Protein AF-A0A7S0SR37-F1 (afdb_monomer_lite)

Sequence (237 aa):
IRNAWHISGGEGEAANSANRRVLVTRPDGSQVVQEITNDLGLRSDDKAGMINRLKSQGVDVSNIDLYGDASDNTRKSNKPKPNLQSNISSTIFSSPHNKNQSATNVRLSRPSTSGGSSSNVIPVANAGVQFIISKFKAAMKSRGANGFIGLQRKFRIMDDDGSKSLSLSEFKKALKEMNIEVSDIELRTLFDHFDSDHSGSIDFEEFIQGVRDPLTSRRLQLVETAYNILDTDGNGI

Foldseek 3Di:
DQDPPQAFDDDDPPGDGSFDWWWFQAPVRDTDTDGQRPCPPPDLPCQVVSCVSCVVVVHHGPDIDRPDDPDDDDDDDDDDDDDDDDDDDDDDDDDDDDDDDDDDDDDDDDDDDDDDDPPPPQPPADPVLVVLLVLVLVLLVVVPLPPDVSLVVVQCVLCPPNPQWHALVSQVVSCVVSVNDDDPVSSVSNQCSLPVVPPRTRHSVSSCVSNDDPDDPVRVVVVVVVQCVVPVVVPSD

Secondary structure (DSSP, 8-state):
---TT--EE-SGGG-EE-S-EEEEEPTTS-EEEEE-TT-TT--TT-HHHHHHHHHHTT---SEEEPS------------PPPP-------------------------------------------HHHHHHHHHHHHHHHHTT--HHHHHHHHHHHH-SS--SEEEHHHHHHHHHHTT----HHHHHHHHHHH-SS--SEEEHHHHHHHHSPPPPHHHHHHHHHHHHHH-SS-S--

pLDDT: mean 71.18, std 24.07, range [27.55, 96.0]

Radius of gyration: 29.62 Å; chains: 1; bounding box: 46×74×75 Å

InterPro domains:
  IPR002048 EF-hand domain [PF13499] (151-211)
  IPR002048 EF-hand domain [PS50222] (151-181)
  IPR002048 EF-hand domain [PS50222] (182-217)
  IPR002048 EF-hand domain [SM00054] (150-178)
  IPR002048 EF-hand domain [SM00054] (186-214)
  IPR002048 EF-hand domain [cd00051] (151-212)
  IPR011992 EF-hand domain pair [SSF47473] (150-236)
  IPR018247 EF-Hand 1, calcium-binding site [PS00018] (159-171)
  IPR018247 EF-Hand 1, calcium-binding site [PS00018] (195-207)
  IPR051581 Calcium-Binding Signalling family [PTHR34524] (134-236)

Organism: NCBI:txid96789

Structure (mmCIF, N/CA/C/O backbone):
data_AF-A0A7S0SR37-F1
#
_entry.id   AF-A0A7S0SR37-F1
#
loop_
_atom_site.group_PDB
_atom_site.id
_atom_site.type_symbol
_atom_site.label_atom_id
_atom_site.label_alt_id
_atom_site.label_comp_id
_atom_site.label_asym_id
_atom_site.label_entity_id
_atom_site.label_seq_id
_atom_site.pdbx_PDB_ins_code
_atom_site.Cartn_x
_atom_site.Cartn_y
_atom_site.Cartn_z
_atom_site.occupancy
_atom_site.B_iso_or_equiv
_atom_site.auth_seq_id
_atom_site.auth_comp_id
_atom_site.auth_asym_id
_atom_site.auth_atom_id
_atom_site.pdbx_PDB_model_num
ATOM 1 N N . ILE A 1 1 ? -3.379 20.406 -9.554 1.00 39.22 1 ILE A N 1
ATOM 2 C CA . ILE A 1 1 ? -4.798 20.109 -9.236 1.00 39.22 1 ILE A CA 1
ATOM 3 C C . ILE A 1 1 ? -5.420 21.421 -8.770 1.00 39.22 1 ILE A C 1
ATOM 5 O O . ILE A 1 1 ? -4.920 21.974 -7.801 1.00 39.22 1 ILE A O 1
ATOM 9 N N . ARG A 1 2 ? -6.387 21.988 -9.509 1.00 48.91 2 ARG A N 1
ATOM 10 C CA . ARG A 1 2 ? -7.115 23.193 -9.067 1.00 48.91 2 ARG A CA 1
ATOM 11 C C . ARG A 1 2 ? -8.148 22.770 -8.018 1.00 48.91 2 ARG A C 1
ATOM 13 O O . ARG A 1 2 ? -8.795 21.743 -8.199 1.00 48.91 2 ARG A O 1
ATOM 20 N N . ASN A 1 3 ? -8.259 23.514 -6.922 1.00 40.03 3 ASN A N 1
ATOM 21 C CA . ASN A 1 3 ? -9.254 23.257 -5.879 1.00 40.03 3 ASN A CA 1
ATOM 22 C C . ASN A 1 3 ? -10.662 23.496 -6.461 1.00 40.03 3 ASN A C 1
ATOM 24 O O . ASN A 1 3 ? -10.897 24.537 -7.065 1.00 40.03 3 ASN A O 1
ATOM 28 N N . ALA A 1 4 ? -11.588 22.547 -6.287 1.00 45.03 4 ALA A N 1
ATOM 29 C CA . ALA A 1 4 ? -12.908 22.539 -6.943 1.00 45.03 4 ALA A CA 1
ATOM 30 C C . ALA A 1 4 ? -13.870 23.656 -6.490 1.00 45.03 4 ALA A C 1
ATOM 32 O O . ALA A 1 4 ? -14.970 23.777 -7.019 1.00 45.03 4 ALA A O 1
ATOM 33 N N . TRP A 1 5 ? -13.465 24.456 -5.506 1.00 53.94 5 TRP A N 1
ATOM 34 C CA . TRP A 1 5 ? -14.352 25.381 -4.816 1.00 53.94 5 TRP A CA 1
ATOM 35 C C . TRP A 1 5 ? -14.200 26.848 -5.242 1.00 53.94 5 TRP A C 1
ATOM 37 O O . TRP A 1 5 ? -15.035 27.631 -4.827 1.00 53.94 5 TRP A O 1
ATOM 47 N N . HIS A 1 6 ? -13.219 27.230 -6.085 1.00 54.47 6 HIS A N 1
ATOM 48 C CA . HIS A 1 6 ? -13.072 28.605 -6.629 1.00 54.47 6 HIS A CA 1
ATOM 49 C C . HIS A 1 6 ? -13.232 29.734 -5.579 1.00 54.47 6 HIS A C 1
ATOM 51 O O . HIS A 1 6 ? -13.852 30.765 -5.828 1.00 54.47 6 HIS A O 1
ATOM 57 N N . ILE A 1 7 ? -12.693 29.519 -4.376 1.00 55.19 7 ILE A N 1
ATOM 58 C CA . ILE A 1 7 ? -12.727 30.472 -3.261 1.00 55.19 7 ILE A CA 1
ATOM 59 C C . ILE A 1 7 ? -11.302 30.984 -3.034 1.00 55.19 7 ILE A C 1
ATOM 61 O O . ILE A 1 7 ? -10.355 30.195 -2.995 1.00 55.19 7 ILE A O 1
ATOM 65 N N . SER A 1 8 ? -11.149 32.301 -2.892 1.00 58.19 8 SER A N 1
ATOM 66 C CA . SER A 1 8 ? -9.926 32.931 -2.378 1.00 58.19 8 SER A CA 1
ATOM 67 C C . SER A 1 8 ? -9.862 32.761 -0.855 1.00 58.19 8 SER A C 1
ATOM 69 O O . SER A 1 8 ? -10.854 33.069 -0.191 1.00 58.19 8 SER A O 1
ATOM 71 N N . GLY A 1 9 ? -8.739 32.314 -0.276 1.00 56.53 9 GLY A N 1
ATOM 72 C CA . GLY A 1 9 ? -8.628 32.180 1.183 1.00 56.53 9 GLY A CA 1
ATOM 73 C C . GLY A 1 9 ? -7.203 32.110 1.753 1.00 56.53 9 GLY A C 1
ATOM 74 O O . GLY A 1 9 ? -6.264 31.679 1.088 1.00 56.53 9 GLY A O 1
ATOM 75 N N . GLY A 1 10 ? -7.074 32.511 3.024 1.00 55.56 10 GLY A N 1
ATOM 76 C CA . GLY A 1 10 ? -5.839 32.471 3.823 1.00 55.56 10 GLY A CA 1
ATOM 77 C C . GLY A 1 10 ? -5.029 33.777 3.826 1.00 55.56 10 GLY A C 1
ATOM 78 O O . GLY A 1 10 ? -5.034 34.523 2.851 1.00 55.56 10 GLY A O 1
ATOM 79 N N . GLU A 1 11 ? -4.306 34.032 4.921 1.00 48.94 11 GLU A N 1
ATOM 80 C CA . GLU A 1 11 ? -3.298 35.097 5.056 1.00 48.94 11 GLU A CA 1
ATOM 81 C C . GLU A 1 11 ? -1.926 34.471 5.369 1.00 48.94 11 GLU A C 1
ATOM 83 O O . GLU A 1 11 ? -1.843 33.395 5.967 1.00 48.94 11 GLU A O 1
ATOM 88 N N . GLY A 1 12 ? -0.836 35.120 4.947 1.00 55.47 12 GLY A N 1
ATOM 89 C CA . GLY A 1 12 ? 0.527 34.617 5.164 1.00 55.47 12 GLY A CA 1
ATOM 90 C C . GLY A 1 12 ? 0.831 33.322 4.396 1.00 55.47 12 GLY A C 1
ATOM 91 O O . GLY A 1 12 ? 0.466 33.178 3.231 1.00 55.47 12 GLY A O 1
ATOM 92 N N . GLU A 1 13 ? 1.504 32.366 5.041 1.00 39.84 13 GLU A N 1
ATOM 93 C CA . GLU A 1 13 ? 1.951 31.101 4.424 1.00 39.84 13 GLU A CA 1
ATOM 94 C C . GLU A 1 13 ? 0.803 30.173 3.982 1.00 39.84 13 GLU A C 1
ATOM 96 O O . GLU A 1 13 ? 1.015 29.257 3.187 1.00 39.84 13 GLU A O 1
ATOM 101 N N . ALA A 1 14 ? -0.422 30.418 4.462 1.00 45.00 14 ALA A N 1
ATOM 102 C CA . ALA A 1 14 ? -1.620 29.663 4.098 1.00 45.00 14 ALA A CA 1
ATOM 103 C C . ALA A 1 14 ? -2.454 30.330 2.988 1.00 45.00 14 ALA A C 1
ATOM 105 O O . ALA A 1 14 ? -3.525 29.819 2.656 1.00 45.00 14 ALA A O 1
ATOM 106 N N . ALA A 1 15 ? -1.989 31.449 2.413 1.00 56.31 15 ALA A N 1
ATOM 107 C CA . ALA A 1 15 ? -2.672 32.119 1.312 1.00 56.31 15 ALA A CA 1
ATOM 108 C C . ALA A 1 15 ? -2.687 31.211 0.074 1.00 56.31 15 ALA A C 1
ATOM 110 O O . ALA A 1 15 ? -1.677 31.030 -0.612 1.00 56.31 15 ALA A O 1
ATOM 111 N N . ASN A 1 16 ? -3.844 30.626 -0.225 1.00 52.25 16 ASN A N 1
ATOM 112 C CA . ASN A 1 16 ? -4.047 29.822 -1.417 1.00 52.25 16 ASN A CA 1
ATOM 113 C C . ASN A 1 16 ? -5.267 30.318 -2.194 1.00 52.25 16 ASN A C 1
ATOM 115 O O . ASN A 1 16 ? -6.275 30.761 -1.649 1.00 52.25 16 ASN A O 1
ATOM 119 N N . SER A 1 17 ? -5.157 30.271 -3.517 1.00 57.69 17 SER A N 1
ATOM 120 C CA . SER A 1 17 ? -6.298 30.522 -4.377 1.00 57.69 17 SER A CA 1
ATOM 121 C C . SER A 1 17 ? -6.294 29.575 -5.559 1.00 57.69 17 SER A C 1
ATOM 123 O O . SER A 1 17 ? -5.266 29.349 -6.202 1.00 57.69 17 SER A O 1
ATOM 125 N N . ALA A 1 18 ? -7.466 29.003 -5.825 1.00 56.69 18 ALA A N 1
ATOM 126 C CA . ALA A 1 18 ? -7.738 28.224 -7.026 1.00 56.69 18 ALA A CA 1
ATOM 127 C C . ALA A 1 18 ? -8.129 29.106 -8.224 1.00 56.69 18 ALA A C 1
ATOM 129 O O . ALA A 1 18 ? -8.275 28.583 -9.331 1.00 56.69 18 ALA A O 1
ATOM 130 N N . ASN A 1 19 ? -8.300 30.412 -7.997 1.00 66.50 19 ASN A N 1
ATOM 131 C CA . ASN A 1 19 ? -8.766 31.370 -8.987 1.00 66.50 19 ASN A CA 1
ATOM 132 C C . ASN A 1 19 ? -7.695 31.647 -10.045 1.00 66.50 19 ASN A C 1
ATOM 134 O O . ASN A 1 19 ? -6.487 31.652 -9.780 1.00 66.50 19 ASN A O 1
ATOM 138 N N . ARG A 1 20 ? -8.139 31.919 -11.272 1.00 71.06 20 ARG A N 1
ATOM 139 C CA . ARG A 1 20 ? -7.259 32.326 -12.365 1.00 71.06 20 ARG A CA 1
ATOM 140 C C . ARG A 1 20 ? -6.539 33.635 -12.038 1.00 71.06 20 ARG A C 1
ATOM 142 O O . ARG A 1 20 ? -7.133 34.594 -11.552 1.00 71.06 20 ARG A O 1
ATOM 149 N N . ARG A 1 21 ? -5.252 33.679 -12.383 1.00 75.38 21 ARG A N 1
ATOM 150 C CA . ARG A 1 21 ? -4.420 34.883 -12.334 1.00 75.38 21 ARG A CA 1
ATOM 151 C C . ARG A 1 21 ? -4.065 35.316 -13.744 1.00 75.38 21 ARG A C 1
ATOM 153 O O . ARG A 1 21 ? -3.734 34.473 -14.578 1.00 75.38 21 ARG A O 1
ATOM 160 N N . VAL A 1 22 ? -4.147 36.612 -13.998 1.00 77.69 22 VAL A N 1
ATOM 161 C CA . VAL A 1 22 ? -3.823 37.212 -15.293 1.00 77.69 22 VAL A CA 1
ATOM 162 C C . VAL A 1 22 ? -2.883 38.390 -15.095 1.00 77.69 22 VAL A C 1
ATOM 164 O O . VAL A 1 22 ? -2.887 39.027 -14.040 1.00 77.69 22 VAL A O 1
ATOM 167 N N . LEU A 1 23 ? -2.049 38.661 -16.094 1.00 81.25 23 LEU A N 1
ATOM 168 C CA . LEU A 1 23 ? -1.167 39.816 -16.065 1.00 81.25 23 LEU A CA 1
ATOM 169 C C . LEU A 1 23 ? -1.971 41.039 -16.504 1.00 81.25 23 LEU A C 1
ATOM 171 O O . LEU A 1 23 ? -2.443 41.102 -17.636 1.00 81.25 23 LEU A O 1
ATOM 175 N N . VAL A 1 24 ? -2.155 41.986 -15.594 1.00 83.38 24 VAL A N 1
ATOM 176 C CA . VAL A 1 24 ? -2.906 43.219 -15.824 1.00 83.38 24 VAL A CA 1
ATOM 177 C C . VAL A 1 24 ? -1.928 44.352 -16.065 1.00 83.38 24 VAL A C 1
ATOM 179 O O . VAL A 1 24 ? -1.041 44.583 -15.246 1.00 83.38 24 VAL A O 1
ATOM 182 N N . THR A 1 25 ? -2.129 45.091 -17.153 1.00 83.56 25 THR A N 1
ATOM 183 C CA . THR A 1 25 ? -1.462 46.377 -17.377 1.00 83.56 25 THR A CA 1
ATOM 184 C C . THR A 1 25 ? -2.378 47.500 -16.908 1.00 83.56 25 THR A C 1
ATOM 186 O O . THR A 1 25 ? -3.515 47.621 -17.382 1.00 83.56 25 THR A O 1
ATOM 189 N N . ARG A 1 26 ? -1.887 48.308 -15.970 1.00 82.12 26 ARG A N 1
AT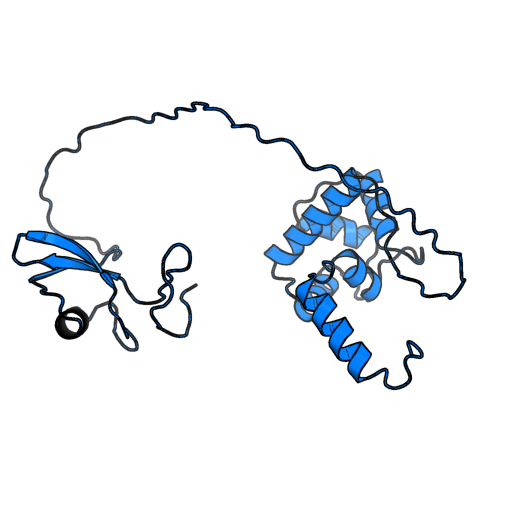OM 190 C CA . ARG A 1 26 ? -2.567 49.492 -15.437 1.00 82.12 26 ARG A CA 1
ATOM 191 C C . ARG A 1 26 ? -2.347 50.713 -16.349 1.00 82.12 26 ARG A C 1
ATOM 193 O O . ARG A 1 26 ? -1.438 50.691 -17.182 1.00 82.12 26 ARG A O 1
ATOM 200 N N . PRO A 1 27 ? -3.138 51.792 -16.195 1.00 74.75 27 PRO A N 1
ATOM 201 C CA . PRO A 1 27 ? -3.000 53.001 -17.017 1.00 74.75 27 PRO A CA 1
ATOM 202 C C . PRO A 1 27 ? -1.645 53.713 -16.883 1.00 74.75 27 PRO A C 1
ATOM 204 O O . PRO A 1 27 ? -1.229 54.419 -17.795 1.00 74.75 27 PRO A O 1
ATOM 207 N N . ASP A 1 28 ? -0.943 53.511 -15.767 1.00 77.19 28 ASP A N 1
ATOM 208 C CA . ASP A 1 28 ? 0.413 54.020 -15.515 1.00 77.19 28 ASP A CA 1
ATOM 209 C C . ASP A 1 28 ? 1.516 53.212 -16.237 1.00 77.19 28 ASP A C 1
ATOM 211 O O . ASP A 1 28 ? 2.701 53.519 -16.110 1.00 77.19 28 ASP A O 1
ATOM 215 N N . GLY A 1 29 ? 1.135 52.176 -16.993 1.00 73.19 29 GLY A N 1
ATOM 216 C CA . GLY A 1 29 ? 2.040 51.273 -17.703 1.00 73.19 29 GLY A CA 1
ATOM 217 C C . GLY A 1 29 ? 2.647 50.173 -16.830 1.00 73.19 29 GLY A C 1
ATOM 218 O O . GLY A 1 29 ? 3.397 49.340 -17.344 1.00 73.19 29 GLY A O 1
ATOM 219 N N . SER A 1 30 ? 2.332 50.127 -15.531 1.00 77.19 30 SER A N 1
ATOM 220 C CA . SER A 1 30 ? 2.793 49.065 -14.637 1.00 77.19 30 SER A CA 1
ATOM 221 C C . SER A 1 30 ? 2.044 47.755 -14.895 1.00 77.19 30 SER A C 1
ATOM 223 O O . SER A 1 30 ? 0.857 47.742 -15.235 1.00 77.19 30 SER A O 1
ATOM 225 N N . GLN A 1 31 ? 2.750 46.633 -14.742 1.00 80.94 31 GLN A N 1
ATOM 226 C CA . GLN A 1 31 ? 2.185 45.297 -14.917 1.00 80.94 31 GLN A CA 1
ATOM 227 C C . GLN A 1 31 ? 2.157 44.559 -13.584 1.00 80.94 31 GLN A C 1
ATOM 229 O O . GLN A 1 31 ? 3.175 44.461 -12.898 1.00 80.94 31 GLN A O 1
ATOM 234 N N . VAL A 1 32 ? 0.996 44.020 -13.223 1.00 78.50 32 VAL A N 1
ATOM 235 C CA . VAL A 1 32 ? 0.799 43.278 -11.975 1.00 78.50 32 VAL A CA 1
ATOM 236 C C . VAL A 1 32 ? 0.008 42.011 -12.264 1.00 78.50 32 VAL A C 1
ATOM 238 O O . VAL A 1 32 ? -0.963 42.023 -13.017 1.00 78.50 32 VAL A O 1
ATOM 241 N N . VAL A 1 33 ? 0.422 40.897 -11.664 1.00 77.88 33 VAL A N 1
ATOM 242 C CA . VAL A 1 33 ? -0.353 39.655 -11.710 1.00 77.88 33 VAL A CA 1
ATOM 243 C C . VAL A 1 33 ? -1.515 39.788 -10.736 1.00 77.88 33 VAL A C 1
ATOM 245 O O . VAL A 1 33 ? -1.302 39.860 -9.527 1.00 77.88 33 VAL A O 1
ATOM 248 N N . GLN A 1 34 ? -2.735 39.809 -11.263 1.00 78.62 34 GLN A N 1
ATOM 249 C CA . GLN A 1 34 ? -3.947 39.978 -10.475 1.00 78.62 34 GLN A CA 1
ATOM 250 C C . GLN A 1 34 ? -4.804 38.716 -10.523 1.00 78.62 34 GLN A C 1
ATOM 252 O O . GLN A 1 34 ? -4.980 38.083 -11.567 1.00 78.62 34 GLN A O 1
ATOM 257 N N . GLU A 1 35 ? -5.334 38.348 -9.365 1.00 81.44 35 GLU A N 1
ATOM 258 C CA . GLU A 1 35 ? -6.275 37.249 -9.217 1.00 81.44 35 GLU A CA 1
ATOM 259 C C . GLU A 1 35 ? -7.696 37.690 -9.568 1.00 81.44 35 GLU A C 1
ATOM 261 O O . GLU A 1 35 ? -8.147 38.728 -9.095 1.00 81.44 35 GLU A O 1
ATOM 266 N N . ILE A 1 36 ? -8.399 36.884 -10.366 1.00 80.19 36 ILE A N 1
ATOM 267 C CA . ILE A 1 36 ? -9.808 37.087 -10.697 1.00 80.19 36 ILE A CA 1
ATOM 268 C C . ILE A 1 36 ? -10.654 36.276 -9.711 1.00 80.19 36 ILE A C 1
ATOM 270 O O . ILE A 1 36 ? -10.854 35.081 -9.910 1.00 80.19 36 ILE A O 1
ATOM 274 N N . THR A 1 37 ? -11.184 36.906 -8.663 1.00 75.38 37 THR A N 1
ATOM 275 C CA . THR A 1 37 ? -12.128 36.236 -7.751 1.00 75.38 37 THR A CA 1
ATOM 276 C C . THR A 1 37 ? -13.418 35.807 -8.468 1.00 75.38 37 THR A C 1
ATOM 278 O O . THR A 1 37 ? -13.928 36.520 -9.337 1.00 75.38 37 THR A O 1
ATOM 281 N N . ASN A 1 38 ? -13.948 34.629 -8.105 1.00 69.25 38 ASN A N 1
ATOM 282 C CA . ASN A 1 38 ? -15.160 34.026 -8.681 1.00 69.25 38 ASN A CA 1
ATOM 283 C C . ASN A 1 38 ? -15.102 33.851 -10.218 1.00 69.25 38 ASN A C 1
ATOM 285 O O . ASN A 1 38 ? -15.989 34.295 -10.956 1.00 69.25 38 ASN A O 1
ATOM 289 N N . ASP A 1 39 ? -14.062 33.178 -10.722 1.00 66.38 39 ASP A N 1
ATOM 290 C CA . ASP A 1 39 ? -13.860 32.884 -12.152 1.00 66.38 39 ASP A CA 1
ATOM 291 C C . ASP A 1 39 ? -14.683 31.687 -12.682 1.00 66.38 39 ASP A C 1
ATOM 293 O O . ASP A 1 39 ? -14.479 31.233 -13.811 1.00 66.38 39 ASP A O 1
ATOM 297 N N . LEU A 1 40 ? -15.654 31.203 -11.899 1.00 68.12 40 LEU A N 1
ATOM 298 C CA . LEU A 1 40 ? -16.611 30.166 -12.292 1.00 68.12 40 LEU A CA 1
ATOM 299 C C . LEU A 1 40 ? -17.316 30.539 -13.610 1.00 68.12 40 LEU A C 1
ATOM 301 O O . LEU A 1 40 ? -17.896 31.619 -13.754 1.00 68.12 40 LEU A O 1
ATOM 305 N N . GLY A 1 41 ? -17.238 29.632 -14.587 1.00 67.56 41 GLY A N 1
ATOM 306 C CA . GLY A 1 41 ? -17.834 29.794 -15.918 1.00 67.56 41 GLY A CA 1
ATOM 307 C C . GLY A 1 41 ? -17.061 30.702 -16.883 1.00 67.56 41 GLY A C 1
ATOM 308 O O . GLY A 1 41 ? -17.498 30.880 -18.018 1.00 67.56 41 GLY A O 1
ATOM 309 N N . LEU A 1 42 ? -15.918 31.269 -16.482 1.00 75.25 42 LEU A N 1
ATOM 310 C CA . LEU A 1 42 ? -15.113 32.124 -17.353 1.00 75.25 42 LEU A CA 1
ATOM 311 C C . LEU A 1 42 ? -14.205 31.286 -18.263 1.00 75.25 42 LEU A C 1
ATOM 313 O O . LEU A 1 42 ? -13.268 30.614 -17.809 1.00 75.25 42 LEU A O 1
ATOM 317 N N . ARG A 1 43 ? -14.484 31.332 -19.569 1.00 72.69 43 ARG A N 1
ATOM 318 C CA . ARG A 1 43 ? -13.680 30.642 -20.583 1.00 72.69 43 ARG A CA 1
ATOM 319 C C . ARG A 1 43 ? -12.283 31.260 -20.682 1.00 72.69 43 ARG A C 1
ATOM 321 O O . ARG A 1 43 ? -12.074 32.421 -20.345 1.00 72.69 43 ARG A O 1
ATOM 328 N N . SER A 1 44 ? -11.300 30.481 -21.133 1.00 70.19 44 SER A N 1
ATOM 329 C CA . SER A 1 44 ? -9.909 30.944 -21.252 1.00 70.19 44 SER A CA 1
ATOM 330 C C . SER A 1 44 ? -9.686 32.008 -22.318 1.00 70.19 44 SER A C 1
ATOM 332 O O . SER A 1 44 ? -8.734 32.768 -22.203 1.00 70.19 44 SER A O 1
ATOM 334 N N . ASP A 1 45 ? -10.552 32.059 -23.320 1.00 74.44 45 ASP A N 1
ATOM 335 C CA . ASP A 1 45 ? -10.537 32.999 -24.437 1.00 74.44 45 ASP A CA 1
ATOM 336 C C . ASP A 1 45 ? -11.362 34.273 -24.173 1.00 74.44 45 ASP A C 1
ATOM 338 O O . ASP A 1 45 ? -11.229 35.258 -24.898 1.00 74.44 45 ASP A O 1
ATOM 342 N N . ASP A 1 46 ? -12.173 34.299 -23.110 1.00 80.75 46 ASP A N 1
ATOM 343 C CA . ASP A 1 46 ? -13.071 35.413 -22.794 1.00 80.75 46 ASP A CA 1
ATOM 344 C C . ASP A 1 46 ? -12.355 36.552 -22.043 1.00 80.75 46 ASP A C 1
ATOM 346 O O . ASP A 1 46 ? -12.523 36.767 -20.838 1.00 80.75 46 ASP A O 1
ATOM 350 N N . LYS A 1 47 ? -11.531 37.311 -22.776 1.00 78.38 47 LYS A N 1
ATOM 351 C CA . LYS A 1 47 ? -10.812 38.482 -22.241 1.00 78.38 47 LYS A CA 1
ATOM 352 C C . LYS A 1 47 ? -11.762 39.563 -21.712 1.00 78.38 47 LYS A C 1
ATOM 354 O O . LYS A 1 47 ? -11.457 40.200 -20.707 1.00 78.38 47 LYS A O 1
ATOM 359 N N . ALA A 1 48 ? -12.916 39.759 -22.349 1.00 78.62 48 ALA A N 1
ATOM 360 C CA . ALA A 1 48 ? -13.892 40.768 -21.937 1.00 78.62 48 ALA A CA 1
ATOM 361 C C . ALA A 1 48 ? -14.512 40.424 -20.572 1.00 78.62 48 ALA A C 1
ATOM 363 O O . ALA A 1 48 ? -14.572 41.277 -19.681 1.00 78.62 48 ALA A O 1
ATOM 364 N N . GLY A 1 49 ? -14.888 39.159 -20.364 1.00 82.12 49 GLY A N 1
ATOM 365 C CA . GLY A 1 49 ? -15.375 38.665 -19.078 1.00 82.12 49 GLY A CA 1
ATOM 366 C C . GLY A 1 49 ? -14.334 38.753 -17.955 1.00 82.12 49 GLY A C 1
ATOM 367 O O . GLY A 1 49 ? -14.701 38.984 -16.800 1.00 82.12 49 GLY A O 1
ATOM 368 N N . MET A 1 50 ? -13.042 38.618 -18.277 1.00 82.44 50 MET A N 1
ATOM 369 C CA . MET A 1 50 ? -11.938 38.816 -17.325 1.00 82.44 50 MET A CA 1
ATOM 370 C C . MET A 1 50 ? -11.786 40.285 -16.917 1.00 82.44 50 MET A C 1
ATOM 372 O O . MET A 1 50 ? -11.716 40.578 -15.723 1.00 82.44 50 MET A O 1
ATOM 376 N N . ILE A 1 51 ? -11.801 41.210 -17.883 1.00 81.56 51 ILE A N 1
ATOM 377 C CA . ILE A 1 51 ? -11.713 42.658 -17.624 1.00 81.56 51 ILE A CA 1
ATOM 378 C C . ILE A 1 51 ? -12.880 43.122 -16.748 1.00 81.56 51 ILE A C 1
ATOM 380 O O . ILE A 1 51 ? -12.668 43.850 -15.781 1.00 81.56 51 ILE A O 1
ATOM 384 N N . ASN A 1 52 ? -14.104 42.680 -17.045 1.00 83.31 52 ASN A N 1
ATOM 385 C CA . ASN A 1 52 ? -15.291 43.095 -16.296 1.00 83.31 52 ASN A CA 1
ATOM 386 C C . ASN A 1 52 ? -15.240 42.652 -14.827 1.00 83.31 52 ASN A C 1
ATOM 388 O O . ASN A 1 52 ? -15.565 43.440 -13.938 1.00 83.31 52 ASN A O 1
ATOM 392 N N . ARG A 1 53 ? -14.777 41.425 -14.554 1.00 83.62 53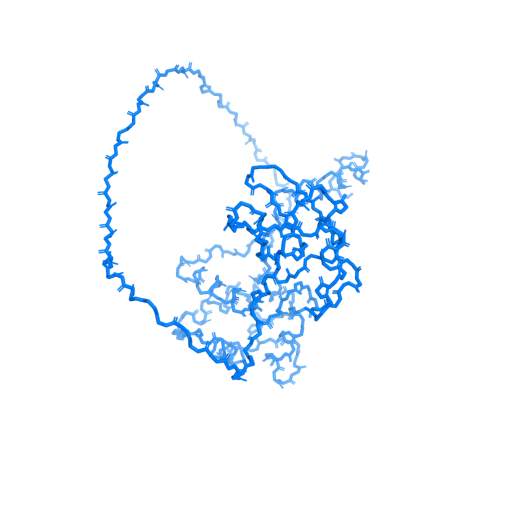 ARG A N 1
ATOM 393 C CA . ARG A 1 53 ? -14.609 40.939 -13.177 1.00 83.62 53 ARG A CA 1
ATOM 394 C C . ARG A 1 53 ? -13.509 41.699 -12.432 1.00 83.62 53 ARG A C 1
ATOM 396 O O . ARG A 1 53 ? -13.729 42.106 -11.296 1.00 83.62 53 ARG A O 1
ATOM 403 N N . LEU A 1 54 ? -12.377 41.978 -13.075 1.00 83.88 54 LEU A N 1
ATOM 404 C CA . LEU A 1 54 ? -11.302 42.771 -12.466 1.00 83.88 54 LEU A CA 1
ATOM 405 C C . LEU A 1 54 ? -11.743 44.204 -12.145 1.00 83.88 54 LEU A C 1
ATOM 407 O O . LEU A 1 54 ? -11.493 44.687 -11.043 1.00 83.88 54 LEU A O 1
ATOM 411 N N . LYS A 1 55 ? -12.492 44.847 -13.047 1.00 82.50 55 LYS A N 1
ATOM 412 C CA . LYS A 1 55 ? -13.093 46.162 -12.780 1.00 82.50 55 LYS A CA 1
ATOM 413 C C . LYS A 1 55 ? -14.072 46.115 -11.609 1.00 82.50 55 LYS A C 1
ATOM 415 O O . LYS A 1 55 ? -14.045 47.000 -10.762 1.00 82.50 55 LYS A O 1
ATOM 420 N N . SER A 1 56 ? -14.887 45.060 -11.508 1.00 82.69 56 SER A N 1
ATOM 421 C CA . SER A 1 56 ? -15.790 44.871 -10.361 1.00 82.69 56 SER A CA 1
ATOM 422 C C . SER A 1 56 ? -15.056 44.654 -9.028 1.00 82.69 56 SER A C 1
ATOM 424 O O . SER A 1 56 ? -15.605 44.956 -7.976 1.00 82.69 56 SER A O 1
ATOM 426 N N . GLN A 1 57 ? -13.801 44.190 -9.073 1.00 78.69 57 GLN A N 1
ATOM 427 C CA . GLN A 1 57 ? -12.906 44.041 -7.917 1.00 78.69 57 GLN A CA 1
ATOM 428 C C . GLN A 1 57 ? -12.122 45.329 -7.599 1.00 78.69 57 GLN A C 1
ATOM 430 O O . GLN A 1 57 ? -11.246 45.315 -6.738 1.00 78.69 57 GLN A O 1
ATOM 435 N N . GLY A 1 58 ? -12.411 46.438 -8.292 1.00 80.88 58 GLY A N 1
ATOM 436 C CA . GLY A 1 58 ? -11.731 47.722 -8.103 1.00 80.88 58 GLY A CA 1
ATOM 437 C C . GLY A 1 58 ? -10.349 47.805 -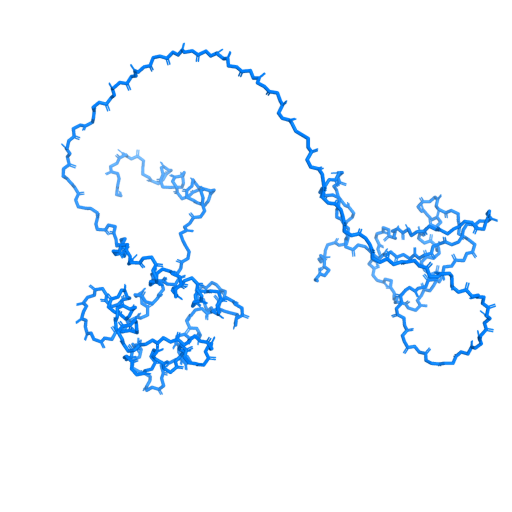8.756 1.00 80.88 58 GLY A C 1
ATOM 438 O O . GLY A 1 58 ? -9.573 48.701 -8.432 1.00 80.88 58 GLY A O 1
ATOM 439 N N . VAL A 1 59 ? -10.020 46.882 -9.664 1.00 79.75 59 VAL A N 1
ATOM 440 C CA . VAL A 1 59 ? -8.754 46.891 -10.403 1.00 79.75 59 VAL A CA 1
ATOM 441 C C . VAL A 1 59 ? -8.944 47.693 -11.683 1.00 79.75 59 VAL A C 1
ATOM 443 O O . VAL A 1 59 ? -9.784 47.353 -12.518 1.00 79.75 59 VAL A O 1
ATOM 446 N N . ASP A 1 60 ? -8.145 48.744 -11.855 1.00 74.75 60 ASP A N 1
ATOM 447 C CA . ASP A 1 60 ? -8.143 49.520 -13.090 1.00 74.75 60 ASP A CA 1
ATOM 448 C C . ASP A 1 60 ? -7.292 48.817 -14.160 1.00 74.75 60 ASP A C 1
ATOM 450 O O . ASP A 1 60 ? -6.096 48.572 -13.977 1.00 74.75 60 ASP A O 1
ATOM 454 N N . VAL A 1 61 ? -7.935 48.429 -15.261 1.00 76.69 61 VAL A N 1
ATOM 455 C CA . VAL A 1 61 ? -7.376 47.533 -16.281 1.00 76.69 61 VAL A CA 1
ATOM 456 C C . VAL A 1 61 ? -7.371 48.239 -17.628 1.00 76.69 61 VAL A C 1
ATOM 458 O O . VAL A 1 61 ? -8.433 48.525 -18.184 1.00 76.69 61 VAL A O 1
ATOM 461 N N . SER A 1 62 ? -6.176 48.444 -18.185 1.00 75.12 62 SER A N 1
ATOM 462 C CA . SER A 1 62 ? -5.987 48.925 -19.560 1.00 75.12 62 SER A CA 1
ATOM 463 C C . SER A 1 62 ? -5.782 47.776 -20.550 1.00 75.12 62 SER A C 1
ATOM 465 O O . SER A 1 62 ? -6.289 47.832 -21.667 1.00 75.12 62 SER A O 1
ATOM 467 N N . ASN A 1 63 ? -5.077 46.713 -20.146 1.00 72.81 63 ASN A N 1
ATOM 468 C CA . ASN A 1 63 ? -4.877 45.513 -20.964 1.00 72.81 63 ASN A CA 1
ATOM 469 C C . ASN A 1 63 ? -4.684 44.260 -20.089 1.00 72.81 63 ASN A C 1
ATOM 471 O O . ASN A 1 63 ? -4.273 44.373 -18.932 1.00 72.81 63 ASN A O 1
ATOM 475 N N . ILE A 1 64 ? -4.965 43.077 -20.643 1.00 75.38 64 ILE A N 1
ATOM 476 C CA . ILE A 1 64 ? -4.735 41.781 -19.998 1.00 75.38 64 ILE A CA 1
ATOM 477 C C . ILE A 1 64 ? -3.977 40.850 -20.942 1.00 75.38 64 ILE A C 1
ATOM 479 O O . ILE A 1 64 ? -4.467 40.522 -22.028 1.00 75.38 64 ILE A O 1
ATOM 483 N N . ASP A 1 65 ? -2.849 40.336 -20.458 1.00 72.69 65 ASP A N 1
ATOM 484 C CA . ASP A 1 65 ? -2.102 39.265 -21.107 1.00 72.69 65 ASP A CA 1
ATOM 485 C C . ASP A 1 65 ? -2.362 37.926 -20.407 1.00 72.69 65 ASP A C 1
ATOM 487 O O . ASP A 1 65 ? -2.294 37.787 -19.179 1.00 72.69 65 ASP A O 1
ATOM 491 N N . LEU A 1 66 ? -2.691 36.919 -21.217 1.00 67.88 66 LEU A N 1
ATOM 492 C CA . LEU A 1 66 ? -2.931 35.556 -20.759 1.00 67.88 66 LEU A CA 1
ATOM 493 C C . LEU A 1 66 ? -1.618 34.782 -20.821 1.00 67.88 66 LEU A C 1
ATOM 495 O O . LEU A 1 66 ? -1.022 34.639 -21.885 1.00 67.88 66 LEU A O 1
ATOM 499 N N . TYR A 1 67 ? -1.171 34.263 -19.682 1.00 54.47 67 TYR A N 1
ATOM 500 C CA . TYR A 1 67 ? 0.005 33.402 -19.639 1.00 54.47 67 TYR A CA 1
ATOM 501 C C . TYR A 1 67 ? -0.371 31.991 -20.118 1.00 54.47 67 TYR A C 1
ATOM 503 O O . TYR A 1 67 ? -1.159 31.311 -19.460 1.00 54.47 67 TYR A O 1
ATOM 511 N N . GLY A 1 68 ? 0.217 31.545 -21.235 1.00 51.66 68 GLY A N 1
ATOM 512 C CA . GLY A 1 68 ? 0.227 30.133 -21.636 1.00 51.66 68 GLY A CA 1
ATOM 513 C C . GLY A 1 68 ? -0.764 29.711 -22.723 1.00 51.66 68 GLY A C 1
ATOM 514 O O . GLY A 1 68 ? -1.479 28.733 -22.525 1.00 51.66 68 GLY A O 1
ATOM 515 N N . ASP A 1 69 ? -0.748 30.375 -23.879 1.00 35.97 69 ASP A N 1
ATOM 516 C CA . ASP A 1 69 ? -1.175 29.744 -25.132 1.00 35.97 69 ASP A CA 1
ATOM 517 C C . ASP A 1 69 ? 0.032 29.652 -26.074 1.00 35.97 69 ASP A C 1
ATOM 519 O O . ASP A 1 69 ? 0.625 30.663 -26.450 1.00 35.97 69 ASP A O 1
ATOM 523 N N . ALA A 1 70 ? 0.450 28.426 -26.384 1.00 38.03 70 ALA A N 1
ATOM 524 C CA . ALA A 1 70 ? 1.434 28.159 -27.421 1.00 38.03 70 ALA A CA 1
ATOM 525 C C . ALA A 1 70 ? 0.688 28.094 -28.757 1.00 38.03 70 ALA A C 1
ATOM 527 O O . ALA A 1 70 ? 0.446 27.013 -29.290 1.00 38.03 70 ALA A O 1
ATOM 528 N N . SER A 1 71 ? 0.303 29.256 -29.278 1.00 34.00 71 SER A N 1
ATOM 529 C CA . SER A 1 71 ? -0.128 29.411 -30.663 1.00 34.00 71 SER A CA 1
ATOM 530 C C . SER A 1 71 ? 0.897 30.265 -31.413 1.00 34.00 71 SER A C 1
ATOM 532 O O . SER A 1 71 ? 1.252 31.375 -31.021 1.00 34.00 71 SER A O 1
ATOM 534 N N . ASP A 1 72 ? 1.460 29.656 -32.453 1.00 32.72 72 ASP A N 1
ATOM 535 C CA . ASP A 1 72 ? 2.493 30.207 -33.323 1.00 32.72 72 ASP A CA 1
ATOM 536 C C . ASP A 1 72 ? 1.928 31.326 -34.228 1.00 32.72 72 ASP A C 1
ATOM 538 O O . ASP A 1 72 ? 0.773 31.259 -34.649 1.00 32.72 72 ASP A O 1
ATOM 542 N N . ASN A 1 73 ? 2.782 32.302 -34.574 1.00 30.89 73 ASN A N 1
ATOM 543 C CA . ASN A 1 73 ? 2.562 33.531 -35.373 1.00 30.89 73 ASN A CA 1
ATOM 544 C C . ASN A 1 73 ? 1.737 34.660 -34.698 1.00 30.89 73 ASN A C 1
ATOM 546 O O . ASN A 1 73 ? 0.533 34.568 -34.530 1.00 30.89 73 ASN A O 1
ATOM 550 N N . THR A 1 74 ? 2.244 35.874 -34.432 1.00 36.03 74 THR A N 1
ATOM 551 C CA . THR A 1 74 ? 3.073 36.723 -35.307 1.00 36.03 74 THR A CA 1
ATOM 552 C C . THR A 1 74 ? 3.640 37.939 -34.534 1.00 36.03 74 THR A C 1
ATOM 554 O O . THR A 1 74 ? 2.935 38.546 -33.737 1.00 36.03 74 THR A O 1
ATOM 557 N N . ARG A 1 75 ? 4.853 38.371 -34.926 1.00 34.03 75 ARG A N 1
ATOM 558 C CA . ARG A 1 75 ? 5.519 39.693 -34.744 1.00 34.03 75 ARG A CA 1
ATOM 559 C C . ARG A 1 75 ? 6.423 39.917 -33.517 1.00 34.03 75 ARG A C 1
ATOM 561 O O . ARG A 1 75 ? 6.023 40.353 -32.448 1.00 34.03 75 ARG A O 1
ATOM 568 N N . LYS A 1 76 ? 7.716 39.729 -33.815 1.00 34.72 76 LYS A N 1
ATOM 569 C CA . LYS A 1 76 ? 8.925 40.226 -33.143 1.00 34.72 76 LYS A CA 1
ATOM 570 C C . LYS A 1 76 ? 8.833 41.698 -32.710 1.00 34.72 76 LYS A C 1
ATOM 572 O O . LYS A 1 76 ? 8.544 42.560 -33.536 1.00 34.72 76 LYS A O 1
ATOM 577 N N . SER A 1 77 ? 9.341 41.991 -31.515 1.00 31.70 77 SER A N 1
ATOM 578 C CA . SER A 1 77 ? 10.137 43.200 -31.272 1.00 31.70 77 SER A CA 1
ATOM 579 C C . SER A 1 77 ? 11.325 42.866 -30.364 1.00 31.70 77 SER A C 1
ATOM 581 O O . SER A 1 77 ? 11.155 42.474 -29.213 1.00 31.70 77 SER A O 1
ATOM 583 N N . ASN A 1 78 ? 12.528 42.990 -30.927 1.00 36.78 78 ASN A N 1
ATOM 584 C CA . ASN A 1 78 ? 13.822 42.782 -30.279 1.00 36.78 78 ASN A CA 1
ATOM 585 C C . ASN A 1 78 ? 14.076 43.801 -29.157 1.00 36.78 78 ASN A C 1
ATOM 587 O O . ASN A 1 78 ? 14.031 44.997 -29.435 1.00 36.78 78 ASN A O 1
ATOM 591 N N . LYS A 1 79 ? 14.509 43.344 -27.971 1.00 35.91 79 LYS A N 1
ATOM 592 C CA . LYS A 1 79 ? 15.489 44.043 -27.109 1.00 35.91 79 LYS A CA 1
ATOM 593 C C . LYS A 1 79 ? 16.361 43.017 -26.354 1.00 35.91 79 LYS A C 1
ATOM 595 O O . LYS A 1 79 ? 15.859 41.943 -26.020 1.00 35.91 79 LYS A O 1
ATOM 600 N N . PRO A 1 80 ? 17.662 43.297 -26.144 1.00 30.91 80 PRO A N 1
ATOM 601 C CA . PRO A 1 80 ? 18.644 42.307 -25.701 1.00 30.91 80 PRO A CA 1
ATOM 602 C C . PRO A 1 80 ? 18.527 42.002 -24.201 1.00 30.91 80 PRO A C 1
ATOM 604 O O . PRO A 1 80 ? 18.324 42.905 -23.392 1.00 30.91 80 PRO A O 1
ATOM 607 N N . LYS A 1 81 ? 18.692 40.727 -23.830 1.00 33.84 81 LYS A N 1
ATOM 608 C CA . LYS A 1 81 ? 18.822 40.285 -22.433 1.00 33.84 81 LYS A CA 1
ATOM 609 C C . LYS A 1 81 ? 20.273 40.473 -21.960 1.00 33.84 81 LYS A C 1
ATOM 611 O O . LYS A 1 81 ? 21.168 39.970 -22.641 1.00 33.84 81 LYS A O 1
ATOM 616 N N . PRO A 1 82 ? 20.534 41.122 -20.813 1.00 30.73 82 PRO A N 1
ATOM 617 C CA . PRO A 1 82 ? 21.819 41.006 -20.136 1.00 30.73 82 PRO A CA 1
ATOM 618 C C . PRO A 1 82 ? 21.927 39.652 -19.414 1.00 30.73 82 PRO A C 1
ATOM 620 O O . PRO A 1 82 ? 20.972 39.174 -18.800 1.00 30.73 82 PRO A O 1
ATOM 623 N N . ASN A 1 83 ? 23.109 39.041 -19.510 1.00 32.59 83 ASN A N 1
ATOM 624 C CA . ASN A 1 83 ? 23.536 37.882 -18.727 1.00 32.59 83 ASN A CA 1
ATOM 625 C C . ASN A 1 83 ? 23.666 38.254 -17.245 1.00 32.59 83 ASN A C 1
ATOM 627 O O . ASN A 1 83 ? 24.298 39.265 -16.946 1.00 32.59 83 ASN A O 1
ATOM 631 N N . LEU A 1 84 ? 23.238 37.379 -16.329 1.00 35.69 84 LEU A N 1
ATOM 632 C CA . LEU A 1 84 ? 24.017 37.158 -15.112 1.00 35.69 84 LEU A CA 1
ATOM 633 C C . LEU A 1 84 ? 23.811 35.755 -14.540 1.00 35.69 84 LEU A C 1
ATOM 635 O O . LEU A 1 84 ? 22.727 35.180 -14.569 1.00 35.69 84 LEU A O 1
ATOM 639 N N . GLN A 1 85 ? 24.943 35.227 -14.103 1.00 29.45 85 GLN A N 1
ATOM 640 C CA . GLN A 1 85 ? 25.251 33.859 -13.747 1.00 29.45 85 GLN A CA 1
ATOM 641 C C . GLN A 1 85 ? 24.652 33.442 -12.401 1.00 29.45 85 GLN A C 1
ATOM 643 O O . GLN A 1 85 ? 24.350 34.260 -11.534 1.00 29.45 85 GLN A O 1
ATOM 648 N N . SER A 1 86 ? 24.568 32.122 -12.242 1.00 34.34 86 SER A N 1
ATOM 649 C CA . SER A 1 86 ? 24.587 31.407 -10.971 1.00 34.34 86 SER A CA 1
ATOM 650 C C . SER A 1 86 ? 25.490 32.075 -9.934 1.00 34.34 86 SER A C 1
ATOM 652 O O . SER A 1 86 ? 26.664 32.286 -10.221 1.00 34.34 86 SER A O 1
ATOM 654 N N . ASN A 1 87 ? 24.983 32.285 -8.720 1.00 27.95 87 ASN A N 1
ATOM 655 C CA . ASN A 1 87 ? 25.814 32.230 -7.525 1.00 27.95 87 ASN A CA 1
ATOM 656 C C . ASN A 1 87 ? 25.011 31.706 -6.336 1.00 27.95 87 ASN A C 1
ATOM 658 O O . ASN A 1 87 ? 24.070 32.316 -5.837 1.00 27.95 87 ASN A O 1
ATOM 662 N N . ILE A 1 88 ? 25.436 30.519 -5.930 1.00 33.69 88 ILE A N 1
ATOM 663 C CA . ILE A 1 88 ? 25.176 29.849 -4.671 1.00 33.69 88 ILE A CA 1
ATOM 664 C C . ILE A 1 88 ? 26.092 30.543 -3.655 1.00 33.69 88 ILE A C 1
ATOM 666 O O . ILE A 1 88 ? 27.281 30.705 -3.932 1.00 33.69 88 ILE A O 1
ATOM 670 N N . SER A 1 89 ? 25.589 30.953 -2.492 1.00 27.61 89 SER A N 1
ATOM 671 C CA . SER A 1 89 ? 26.457 31.278 -1.354 1.00 27.61 89 SER A CA 1
ATOM 672 C C . SER A 1 89 ? 25.754 31.040 -0.027 1.00 27.61 89 SER A C 1
ATOM 674 O O . SER A 1 89 ? 24.715 31.612 0.285 1.00 27.61 89 SER A O 1
ATOM 676 N N . SER A 1 90 ? 26.379 30.139 0.718 1.00 31.47 90 SER A N 1
ATOM 677 C CA . SER A 1 90 ? 26.222 29.813 2.124 1.00 31.47 90 SER A CA 1
ATOM 678 C C . SER A 1 90 ? 26.949 30.818 3.021 1.00 31.47 90 SER A C 1
ATOM 680 O O . SER A 1 90 ? 28.139 31.050 2.810 1.00 31.47 90 SER A O 1
ATOM 682 N N . THR A 1 91 ? 26.293 31.281 4.086 1.00 29.44 91 THR A N 1
ATOM 683 C CA . THR A 1 91 ? 26.933 31.833 5.301 1.00 29.44 91 THR A CA 1
ATOM 684 C C . THR A 1 91 ? 25.889 31.801 6.427 1.00 29.44 91 THR A C 1
ATOM 686 O O . THR A 1 91 ? 24.836 32.410 6.306 1.00 29.44 91 THR A O 1
ATOM 689 N N . ILE A 1 92 ? 25.965 30.864 7.380 1.00 31.58 92 ILE A N 1
ATOM 690 C CA . ILE A 1 92 ? 26.605 30.990 8.707 1.00 31.58 92 ILE A CA 1
ATOM 691 C C . ILE A 1 92 ? 26.251 32.303 9.428 1.00 31.58 92 ILE A C 1
ATOM 693 O O . ILE A 1 92 ? 26.879 33.319 9.147 1.00 31.58 92 ILE A O 1
ATOM 697 N N . PHE A 1 93 ? 25.356 32.246 10.431 1.00 27.97 93 PHE A N 1
ATOM 698 C CA . PHE A 1 93 ? 25.491 33.030 11.672 1.00 27.97 93 PHE A CA 1
ATOM 699 C C . PHE A 1 93 ? 24.625 32.488 12.838 1.00 27.97 93 PHE A C 1
ATOM 701 O O . PHE A 1 93 ? 23.402 32.530 12.803 1.00 27.97 93 PHE A O 1
ATOM 708 N N . SER A 1 94 ? 25.331 31.954 13.839 1.00 27.55 94 SER A N 1
ATOM 709 C CA . SER A 1 94 ? 25.212 32.099 15.303 1.00 27.55 94 SER A CA 1
ATOM 710 C C . SER A 1 94 ? 23.864 32.098 16.051 1.00 27.55 94 SER A C 1
ATOM 712 O O . SER A 1 94 ? 23.007 32.960 15.881 1.00 27.55 94 SER A O 1
ATOM 714 N N . SER A 1 95 ? 23.810 31.190 17.035 1.00 28.83 95 SER A N 1
ATOM 715 C CA . SER A 1 95 ? 22.918 31.123 18.204 1.00 28.83 95 SER A CA 1
ATOM 716 C C . SER A 1 95 ? 22.783 32.425 19.006 1.00 28.83 95 SER A C 1
ATOM 718 O O . SER A 1 95 ? 23.700 33.247 19.026 1.00 28.83 95 SER A O 1
ATOM 720 N N . PRO A 1 96 ? 21.776 32.463 19.898 1.00 34.09 96 PRO A N 1
ATOM 721 C CA . PRO A 1 96 ? 22.076 32.780 21.291 1.00 34.09 96 PRO A CA 1
ATOM 722 C C . PRO A 1 96 ? 21.530 31.746 22.290 1.00 34.09 96 PRO A C 1
ATOM 724 O O . PRO A 1 96 ? 20.449 31.180 22.147 1.00 34.09 96 PRO A O 1
ATOM 727 N N . HIS A 1 97 ? 22.338 31.521 23.326 1.00 28.38 97 HIS A N 1
ATOM 728 C CA . HIS A 1 97 ? 22.001 30.846 24.577 1.00 28.38 97 HIS A CA 1
ATOM 729 C C . HIS A 1 97 ? 20.801 31.495 25.284 1.00 28.38 97 HIS A C 1
ATOM 731 O O . HIS A 1 97 ? 20.772 32.713 25.431 1.00 28.38 97 HIS A O 1
ATOM 737 N N . ASN A 1 98 ? 19.951 30.677 25.914 1.00 29.84 98 ASN A N 1
ATOM 738 C CA . ASN A 1 98 ? 19.598 30.916 27.313 1.00 29.84 98 ASN A CA 1
ATOM 739 C C . ASN A 1 98 ? 19.305 29.590 28.039 1.00 29.84 98 ASN A C 1
ATOM 741 O O . ASN A 1 98 ? 18.391 28.853 27.676 1.00 29.84 98 ASN A O 1
ATOM 745 N N . LYS A 1 99 ? 20.128 29.285 29.046 1.00 30.50 99 LYS A N 1
ATOM 746 C CA . LYS A 1 99 ? 19.952 28.188 30.001 1.00 30.50 99 LYS A CA 1
ATOM 747 C C . LYS A 1 99 ? 19.321 28.761 31.263 1.00 30.50 99 LYS A C 1
ATOM 749 O O . LYS A 1 99 ? 19.866 29.706 31.821 1.00 30.50 99 LYS A O 1
ATOM 754 N N . ASN A 1 100 ? 18.263 28.114 31.735 1.00 27.69 100 ASN A N 1
ATOM 755 C CA . ASN A 1 100 ? 18.082 27.632 33.110 1.00 27.69 100 ASN A CA 1
ATOM 756 C C . ASN A 1 100 ? 16.598 27.636 33.458 1.00 27.69 100 ASN A C 1
ATOM 758 O O . ASN A 1 100 ? 15.986 28.693 33.577 1.00 27.69 100 ASN A O 1
ATOM 762 N N . GLN A 1 101 ? 16.072 26.444 33.723 1.00 32.19 101 GLN A N 1
ATOM 763 C CA . GLN A 1 101 ? 15.405 26.171 34.991 1.00 32.19 101 GLN A CA 1
ATOM 764 C C . GLN A 1 101 ? 15.312 24.658 35.195 1.00 32.19 101 GLN A C 1
ATOM 766 O O . GLN A 1 101 ? 14.680 23.931 34.435 1.00 32.19 101 GLN A O 1
ATOM 771 N N . SER A 1 102 ? 16.028 24.205 36.219 1.00 29.81 102 SER A N 1
ATOM 772 C CA . SER A 1 102 ? 15.938 22.876 36.802 1.00 29.81 102 SER A CA 1
ATOM 773 C C . SER A 1 102 ? 14.620 22.738 37.556 1.00 29.81 102 SER A C 1
ATOM 775 O O . SER A 1 102 ? 14.329 23.581 38.400 1.00 29.81 102 SER A O 1
ATOM 777 N N . ALA A 1 103 ? 13.889 21.644 37.350 1.00 29.61 103 ALA A N 1
ATOM 778 C CA . ALA A 1 103 ? 13.056 21.074 38.404 1.00 29.61 103 ALA A CA 1
ATOM 779 C C . ALA A 1 103 ? 12.702 19.604 38.117 1.00 29.61 103 ALA A C 1
ATOM 781 O O . ALA A 1 103 ? 12.025 19.273 37.151 1.00 29.61 103 ALA A O 1
ATOM 782 N N . THR A 1 104 ? 13.161 18.764 39.047 1.00 30.64 104 THR A N 1
ATOM 783 C CA . THR A 1 104 ? 12.480 17.583 39.599 1.00 30.64 104 THR A CA 1
ATOM 784 C C . THR A 1 104 ? 12.295 16.340 38.724 1.00 30.64 104 THR A C 1
ATOM 786 O O . THR A 1 104 ? 11.325 16.182 37.990 1.00 30.64 104 THR A O 1
ATOM 789 N N . ASN A 1 105 ? 13.191 15.379 38.972 1.00 31.36 105 ASN A N 1
ATOM 790 C CA . ASN A 1 105 ? 12.964 13.947 38.806 1.00 31.36 105 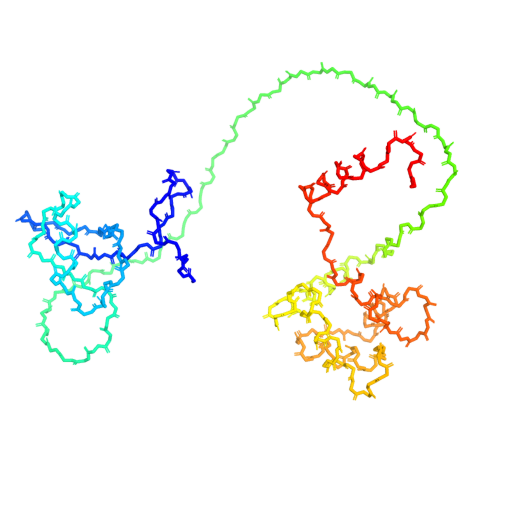ASN A CA 1
ATOM 791 C C . ASN A 1 105 ? 11.707 13.512 39.574 1.00 31.36 105 ASN A C 1
ATOM 793 O O . ASN A 1 105 ? 11.725 13.469 40.805 1.00 31.36 105 ASN A O 1
ATOM 797 N N . VAL A 1 106 ? 10.659 13.113 38.856 1.00 33.12 106 VAL A N 1
ATOM 798 C CA . VAL A 1 106 ? 9.577 12.297 39.414 1.00 33.12 106 VAL A CA 1
ATOM 799 C C . VAL A 1 106 ? 9.639 10.924 38.762 1.00 33.12 106 VAL A C 1
ATOM 801 O O . VAL A 1 106 ? 9.219 10.698 37.631 1.00 33.12 106 VAL A O 1
ATOM 804 N N . ARG A 1 107 ? 10.220 10.001 39.523 1.00 32.78 107 ARG A N 1
ATOM 805 C CA . ARG A 1 107 ? 10.155 8.557 39.337 1.00 32.78 107 ARG A CA 1
ATOM 806 C C . ARG A 1 107 ? 8.707 8.124 39.576 1.00 32.78 107 ARG A C 1
ATOM 808 O O . ARG A 1 107 ? 8.275 8.115 40.723 1.00 32.78 107 ARG A O 1
ATOM 815 N N . LEU A 1 108 ? 7.982 7.734 38.528 1.00 31.17 108 LEU A N 1
ATOM 816 C CA . LEU A 1 108 ? 6.770 6.925 38.672 1.00 31.17 108 LEU A CA 1
ATOM 817 C C . LEU A 1 108 ? 7.031 5.526 38.114 1.00 31.17 108 LEU A C 1
ATOM 819 O O . LEU A 1 108 ? 7.008 5.268 36.915 1.00 31.17 108 LEU A O 1
ATOM 823 N N . SER A 1 109 ? 7.317 4.627 39.045 1.00 31.30 109 SER A N 1
ATOM 824 C CA . SER A 1 109 ? 7.145 3.187 38.917 1.00 31.30 109 SER A CA 1
ATOM 825 C C . SER A 1 109 ? 5.718 2.854 38.483 1.00 31.30 109 SER A C 1
ATOM 827 O O . SER A 1 109 ? 4.766 3.318 39.109 1.00 31.30 109 SER A O 1
ATOM 829 N N . ARG A 1 110 ? 5.572 1.991 37.476 1.00 36.75 110 ARG A N 1
ATOM 830 C CA . ARG A 1 110 ? 4.306 1.320 37.172 1.00 36.75 110 ARG A CA 1
ATOM 831 C C . ARG A 1 110 ? 4.523 -0.197 37.262 1.00 36.75 110 ARG A C 1
ATOM 833 O O . ARG A 1 110 ? 5.485 -0.682 36.664 1.00 36.75 110 ARG A O 1
ATOM 840 N N . PRO A 1 111 ? 3.711 -0.933 38.041 1.00 38.00 111 PRO A N 1
ATOM 841 C CA . PRO A 1 111 ? 3.842 -2.373 38.177 1.00 38.00 111 PRO A CA 1
ATOM 842 C C . PRO A 1 111 ? 3.237 -3.102 36.973 1.00 38.00 111 PRO A C 1
ATOM 844 O O . PRO A 1 111 ? 2.342 -2.607 36.289 1.00 38.00 111 PRO A O 1
ATOM 847 N N . SER A 1 112 ? 3.762 -4.300 36.756 1.00 34.03 112 SER A N 1
ATOM 848 C CA . SER A 1 112 ? 3.283 -5.342 35.858 1.00 34.03 112 SER A CA 1
ATOM 849 C C . SER A 1 112 ? 1.823 -5.717 36.118 1.00 34.03 112 SER A C 1
ATOM 851 O O . SER A 1 112 ? 1.462 -6.055 37.248 1.00 34.03 112 SER A O 1
ATOM 853 N N . THR A 1 113 ? 1.007 -5.778 35.067 1.00 34.72 113 THR A N 1
ATOM 854 C CA . THR A 1 113 ? -0.172 -6.651 35.039 1.00 34.72 113 THR A CA 1
ATOM 855 C C . THR A 1 113 ? -0.370 -7.182 33.624 1.00 34.72 113 THR A C 1
ATOM 857 O O . THR A 1 113 ? -0.436 -6.435 32.653 1.00 34.72 113 THR A O 1
ATOM 860 N N . SER A 1 114 ? -0.375 -8.506 33.555 1.00 36.09 114 SER A N 1
ATOM 861 C CA . SER A 1 114 ? -0.670 -9.379 32.431 1.00 36.09 114 SER A CA 1
ATOM 862 C C . SER A 1 114 ? -2.111 -9.220 31.947 1.00 36.09 114 SER A C 1
ATOM 864 O O . SER A 1 114 ? -3.040 -9.374 32.736 1.00 36.09 114 SER A O 1
ATOM 866 N N . GLY A 1 115 ? -2.283 -9.001 30.647 1.00 28.09 115 GLY A N 1
ATOM 867 C CA . GLY A 1 115 ? -3.561 -9.070 29.944 1.00 28.09 115 GLY A CA 1
ATOM 868 C C . GLY A 1 115 ? -3.283 -9.057 28.447 1.00 28.09 115 GLY A C 1
ATOM 869 O O . GLY A 1 115 ? -2.758 -8.076 27.929 1.00 28.09 115 GLY A O 1
ATOM 870 N N . GLY A 1 116 ? -3.521 -10.188 27.784 1.00 33.62 116 GLY A N 1
ATOM 871 C CA . GLY A 1 116 ? -3.199 -10.400 26.379 1.00 33.62 116 GLY A CA 1
ATOM 872 C C . GLY A 1 116 ? -3.983 -9.466 25.466 1.00 33.62 116 GLY A C 1
ATOM 873 O O . GLY A 1 116 ? -5.190 -9.592 25.309 1.00 33.62 116 GLY A O 1
ATOM 874 N N . SER A 1 117 ? -3.270 -8.556 24.822 1.00 29.98 117 SER A N 1
ATOM 875 C CA . SER A 1 117 ? -3.645 -8.010 23.528 1.00 29.98 117 SER A CA 1
ATOM 876 C C . SER A 1 117 ? -2.431 -8.220 22.648 1.00 29.98 117 SER A C 1
ATOM 878 O O . SER A 1 117 ? -1.413 -7.553 22.834 1.00 29.98 117 SER A O 1
ATOM 880 N N . SER A 1 118 ? -2.514 -9.201 21.750 1.00 31.73 118 SER A N 1
ATOM 881 C CA . SER A 1 118 ? -1.562 -9.371 20.658 1.00 31.73 118 SER A CA 1
ATOM 882 C C . SER A 1 118 ? -1.687 -8.149 19.762 1.00 31.73 118 SER A C 1
ATOM 884 O O . SER A 1 118 ? -2.405 -8.133 18.765 1.00 31.73 118 SER A O 1
ATOM 886 N N . SER A 1 119 ? -1.020 -7.070 20.148 1.00 34.94 119 SER A N 1
ATOM 887 C CA . SER A 1 119 ? -0.600 -6.074 19.195 1.00 34.94 119 SER A CA 1
ATOM 888 C C . SER A 1 119 ? 0.306 -6.827 18.224 1.00 34.94 119 SER A C 1
ATOM 890 O O . SER A 1 119 ? 1.447 -7.146 18.546 1.00 34.94 119 SER A O 1
ATOM 892 N N . ASN A 1 120 ? -0.239 -7.174 17.053 1.00 39.28 120 ASN A N 1
ATOM 893 C CA . ASN A 1 120 ? 0.520 -7.607 15.880 1.00 39.28 120 ASN A CA 1
ATOM 894 C C . ASN A 1 120 ? 1.380 -6.415 15.424 1.00 39.28 120 ASN A C 1
ATOM 896 O O . ASN A 1 120 ? 1.126 -5.755 14.413 1.00 39.28 120 ASN A O 1
ATOM 900 N N . VAL A 1 121 ? 2.349 -6.055 16.261 1.00 46.59 121 VAL A N 1
ATOM 901 C CA . VAL A 1 121 ? 3.443 -5.172 15.915 1.00 46.59 121 VAL A CA 1
ATOM 902 C C . VAL A 1 121 ? 4.410 -6.087 15.206 1.00 46.59 121 VAL A C 1
ATOM 904 O O . VAL A 1 121 ? 5.029 -6.944 15.835 1.00 46.59 121 VAL A O 1
ATOM 907 N N . ILE A 1 122 ? 4.483 -5.948 13.888 1.00 55.53 122 ILE A N 1
ATOM 908 C CA . ILE A 1 122 ? 5.441 -6.716 13.112 1.00 55.53 122 ILE A CA 1
ATOM 909 C C . ILE A 1 122 ? 6.829 -6.489 13.738 1.00 55.53 122 ILE A C 1
ATOM 911 O O . ILE A 1 122 ? 7.181 -5.322 13.970 1.00 55.53 122 ILE A O 1
ATOM 915 N N . PRO A 1 123 ? 7.588 -7.553 14.074 1.00 55.00 123 PRO A N 1
ATOM 916 C CA . PRO A 1 123 ? 8.882 -7.419 14.724 1.00 55.00 123 PRO A CA 1
ATOM 917 C C . PRO A 1 123 ? 9.731 -6.391 13.982 1.00 55.00 123 PRO A C 1
ATOM 919 O O . PRO A 1 123 ? 9.819 -6.422 12.752 1.00 55.00 123 PRO A O 1
ATOM 922 N N . VAL A 1 124 ? 10.302 -5.437 14.725 1.00 55.53 124 VAL A N 1
ATOM 923 C CA . VAL A 1 124 ? 11.040 -4.302 14.157 1.00 55.53 124 VAL A CA 1
ATOM 924 C C . VAL A 1 124 ? 12.190 -4.848 13.315 1.00 55.53 124 VAL A C 1
ATOM 926 O O . VAL A 1 124 ? 13.219 -5.260 13.842 1.00 55.53 124 VAL A O 1
ATOM 929 N N . ALA A 1 125 ? 11.985 -4.894 11.997 1.00 61.72 125 ALA A N 1
ATOM 930 C CA . ALA A 1 125 ? 12.973 -5.430 11.076 1.00 61.72 125 ALA A CA 1
ATOM 931 C C . ALA A 1 125 ? 14.285 -4.639 11.160 1.00 61.72 125 ALA A C 1
ATOM 933 O O . ALA A 1 125 ? 14.284 -3.444 11.471 1.00 61.72 125 ALA A O 1
ATOM 934 N N . ASN A 1 126 ? 15.397 -5.294 10.817 1.00 74.12 126 ASN A N 1
ATOM 935 C CA . ASN A 1 126 ? 16.704 -4.650 10.693 1.00 74.12 126 ASN A CA 1
ATOM 936 C C . ASN A 1 126 ? 16.606 -3.374 9.833 1.00 74.12 126 ASN A C 1
ATOM 938 O O . ASN A 1 126 ? 15.849 -3.333 8.862 1.00 74.12 126 ASN A O 1
ATOM 942 N N . ALA A 1 127 ? 17.388 -2.336 10.154 1.00 76.19 127 ALA A N 1
ATOM 943 C CA . ALA A 1 127 ? 17.276 -1.010 9.527 1.00 76.19 127 ALA A CA 1
ATOM 944 C C . ALA A 1 127 ? 17.292 -1.035 7.980 1.00 76.19 127 ALA A C 1
ATOM 946 O O . ALA A 1 127 ? 16.581 -0.258 7.343 1.00 76.19 127 ALA A O 1
ATOM 947 N N . GLY A 1 128 ? 18.045 -1.963 7.374 1.00 80.25 128 GLY A N 1
ATOM 948 C CA . GLY A 1 128 ? 18.045 -2.175 5.921 1.00 80.25 128 GLY A CA 1
ATOM 949 C C . GLY A 1 128 ? 16.699 -2.667 5.375 1.00 80.25 128 GLY A C 1
ATOM 950 O O . GLY A 1 128 ? 16.200 -2.143 4.383 1.00 80.25 128 GLY A O 1
ATOM 951 N N . VAL A 1 129 ? 16.045 -3.599 6.069 1.00 83.88 129 VAL A N 1
ATOM 952 C CA . VAL A 1 129 ? 14.727 -4.126 5.684 1.00 83.88 129 VAL A CA 1
ATOM 953 C C . VAL A 1 129 ? 13.662 -3.035 5.795 1.00 83.88 129 VAL A C 1
ATOM 955 O O . VAL A 1 129 ? 12.842 -2.883 4.894 1.00 83.88 129 VAL A O 1
ATOM 958 N N . GLN A 1 130 ? 13.725 -2.195 6.832 1.00 86.69 130 GLN A N 1
ATOM 959 C CA . GLN A 1 130 ? 12.820 -1.045 6.980 1.00 86.69 130 GLN A CA 1
ATOM 960 C C . GLN A 1 130 ? 12.942 -0.040 5.827 1.00 86.69 130 GLN A C 1
ATOM 962 O O . GLN A 1 130 ? 11.939 0.526 5.381 1.00 86.69 130 GLN A O 1
ATOM 967 N N . PHE A 1 131 ? 14.151 0.163 5.299 1.00 88.75 131 PHE A N 1
ATOM 968 C CA . PHE A 1 131 ? 14.358 0.995 4.115 1.00 88.75 131 PHE A CA 1
ATOM 969 C C . PHE A 1 131 ? 13.686 0.390 2.874 1.00 88.75 131 PHE A C 1
ATOM 971 O O . PHE A 1 131 ? 12.995 1.099 2.136 1.00 88.75 131 PHE A O 1
ATOM 978 N N . ILE A 1 132 ? 13.815 -0.925 2.677 1.00 90.44 132 ILE A N 1
ATOM 979 C CA . ILE A 1 132 ? 13.173 -1.639 1.565 1.00 90.44 132 ILE A CA 1
ATOM 980 C C . ILE A 1 132 ? 11.646 -1.575 1.691 1.00 90.44 132 ILE A C 1
ATOM 982 O O . ILE A 1 132 ? 10.971 -1.225 0.722 1.00 90.44 132 ILE A O 1
ATOM 986 N N . ILE A 1 133 ? 11.099 -1.807 2.888 1.00 90.44 133 ILE A N 1
ATOM 987 C CA . ILE A 1 133 ? 9.665 -1.662 3.181 1.00 90.44 133 ILE A CA 1
ATOM 988 C C . ILE A 1 133 ? 9.196 -0.245 2.852 1.00 90.44 133 ILE A C 1
ATOM 990 O O . ILE A 1 133 ? 8.171 -0.060 2.200 1.00 90.44 133 ILE A O 1
ATOM 994 N N . SER A 1 134 ? 9.957 0.772 3.253 1.00 90.44 134 SER A N 1
ATOM 995 C CA . SER A 1 134 ? 9.623 2.172 2.977 1.00 90.44 134 SER A CA 1
ATOM 996 C C . SER A 1 134 ? 9.591 2.463 1.474 1.00 90.44 134 SER A C 1
ATOM 998 O O . SER A 1 134 ? 8.654 3.101 0.986 1.00 90.44 134 SER A O 1
ATOM 1000 N N . LYS A 1 135 ? 10.565 1.941 0.716 1.00 91.25 135 LYS A N 1
ATOM 1001 C CA . LYS A 1 135 ? 10.598 2.041 -0.750 1.00 91.25 135 LYS A CA 1
ATOM 1002 C C . LYS A 1 135 ? 9.409 1.315 -1.384 1.00 91.25 135 LYS A C 1
ATOM 1004 O O . LYS A 1 135 ? 8.771 1.868 -2.280 1.00 91.25 135 LYS A O 1
ATOM 1009 N N . PHE A 1 136 ? 9.062 0.132 -0.881 1.00 91.25 136 PHE A N 1
ATOM 1010 C CA . PHE A 1 136 ? 7.902 -0.638 -1.326 1.00 91.25 136 PHE A CA 1
ATOM 1011 C C . PHE A 1 136 ? 6.587 0.109 -1.081 1.00 91.25 136 PHE A C 1
ATOM 1013 O O . PHE A 1 136 ? 5.802 0.306 -2.010 1.00 91.25 136 PHE A O 1
ATOM 1020 N N . LYS A 1 137 ? 6.380 0.642 0.129 1.00 91.38 137 LYS A N 1
ATOM 1021 C CA . LYS A 1 137 ? 5.219 1.480 0.473 1.00 91.38 137 LYS A CA 1
ATOM 1022 C C . LYS A 1 137 ? 5.109 2.697 -0.446 1.00 91.38 137 LYS A C 1
ATOM 1024 O O . LYS A 1 137 ? 4.021 3.005 -0.935 1.00 91.38 137 LYS A O 1
ATOM 1029 N N . ALA A 1 138 ? 6.221 3.385 -0.705 1.00 91.06 138 ALA A N 1
ATOM 1030 C CA . ALA A 1 138 ? 6.248 4.539 -1.600 1.00 91.06 138 ALA A CA 1
ATOM 1031 C C . ALA A 1 138 ? 5.902 4.159 -3.051 1.00 91.06 138 ALA A C 1
ATOM 1033 O O . ALA A 1 138 ? 5.110 4.854 -3.692 1.00 91.06 138 ALA A O 1
ATOM 1034 N N . ALA A 1 139 ? 6.436 3.042 -3.553 1.00 91.69 139 ALA A N 1
ATOM 1035 C CA . ALA A 1 139 ? 6.139 2.526 -4.889 1.00 91.69 139 ALA A CA 1
ATOM 1036 C C . ALA A 1 139 ? 4.663 2.120 -5.040 1.00 91.69 139 ALA A C 1
ATOM 1038 O O . ALA A 1 139 ? 4.029 2.423 -6.050 1.00 91.69 139 ALA A O 1
ATOM 1039 N N . MET A 1 140 ? 4.082 1.497 -4.016 1.00 91.12 140 MET A N 1
ATOM 1040 C CA . MET A 1 140 ? 2.661 1.148 -3.992 1.00 91.12 140 MET A CA 1
ATOM 1041 C C . MET A 1 140 ? 1.775 2.397 -4.047 1.00 91.12 140 MET A C 1
ATOM 1043 O O . MET A 1 140 ? 0.867 2.481 -4.882 1.00 91.12 140 MET A O 1
ATOM 1047 N N . LYS A 1 141 ? 2.068 3.407 -3.219 1.00 89.38 141 LYS A N 1
ATOM 1048 C CA . LYS A 1 141 ? 1.321 4.677 -3.189 1.00 89.38 141 LYS A CA 1
ATOM 1049 C C . LYS A 1 141 ? 1.418 5.432 -4.513 1.00 89.38 141 LYS A C 1
ATOM 1051 O O . LYS A 1 141 ? 0.393 5.855 -5.047 1.00 89.38 141 LYS A O 1
ATOM 1056 N N . SER A 1 142 ? 2.617 5.556 -5.087 1.00 90.12 142 SER A N 1
ATOM 1057 C CA . SER A 1 142 ? 2.810 6.251 -6.370 1.00 90.12 142 SER A CA 1
ATOM 1058 C C . SER A 1 142 ? 2.082 5.561 -7.529 1.00 90.12 142 SER A C 1
ATOM 1060 O O . SER A 1 142 ? 1.617 6.227 -8.451 1.00 90.12 142 SER A O 1
ATOM 1062 N N . ARG A 1 143 ? 1.888 4.239 -7.444 1.00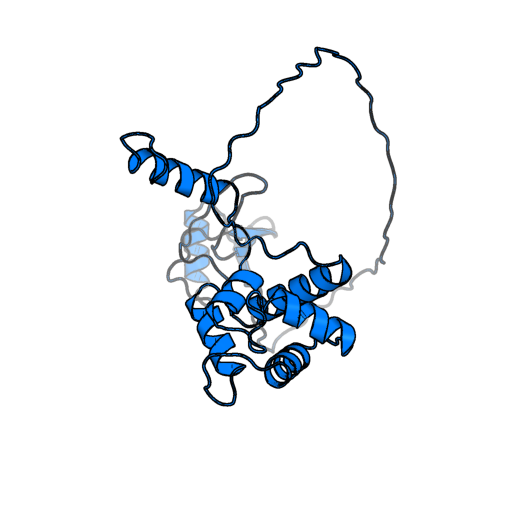 87.56 143 ARG A N 1
ATOM 1063 C CA . ARG A 1 143 ? 1.122 3.426 -8.405 1.00 87.56 143 ARG A CA 1
ATOM 1064 C C . ARG A 1 143 ? -0.384 3.372 -8.126 1.00 87.56 143 ARG A C 1
ATOM 1066 O O . ARG A 1 143 ? -1.087 2.554 -8.730 1.00 87.56 143 ARG A O 1
ATOM 1073 N N . GLY A 1 144 ? -0.886 4.221 -7.229 1.00 86.00 144 GLY A N 1
ATOM 1074 C CA . GLY A 1 144 ? -2.313 4.377 -6.953 1.00 86.00 144 GLY A CA 1
ATOM 1075 C C . GLY A 1 144 ? -2.891 3.371 -5.958 1.00 86.00 144 GLY A C 1
ATOM 1076 O O . GLY A 1 144 ? -4.110 3.198 -5.922 1.00 86.00 144 GLY A O 1
ATOM 1077 N N . ALA A 1 145 ? -2.063 2.716 -5.138 1.00 88.00 145 ALA A N 1
ATOM 1078 C CA . ALA A 1 145 ? -2.525 1.884 -4.024 1.00 88.00 145 ALA A CA 1
ATOM 1079 C C . ALA A 1 145 ? -2.969 2.741 -2.821 1.00 88.00 145 ALA A C 1
ATOM 1081 O O . ALA A 1 145 ? -2.468 2.607 -1.706 1.00 88.00 145 ALA A O 1
ATOM 1082 N N . ASN A 1 146 ? -3.899 3.666 -3.064 1.00 87.00 146 ASN A N 1
ATOM 1083 C CA . ASN A 1 146 ? -4.429 4.557 -2.039 1.00 87.00 146 ASN A CA 1
ATOM 1084 C C . ASN A 1 146 ? -5.611 3.888 -1.331 1.00 87.00 146 ASN A C 1
ATOM 1086 O O . ASN A 1 146 ? -6.622 3.561 -1.957 1.00 87.00 146 ASN A O 1
ATOM 1090 N N . GLY A 1 147 ? -5.488 3.715 -0.016 1.00 86.50 147 GLY A N 1
ATOM 1091 C CA . GLY A 1 147 ? -6.519 3.091 0.810 1.00 86.50 147 GLY A CA 1
ATOM 1092 C C . GLY A 1 147 ? -6.724 1.599 0.524 1.00 86.50 147 GLY A C 1
ATOM 1093 O O . GLY A 1 147 ? -6.001 0.977 -0.253 1.00 86.50 147 GLY A O 1
ATOM 1094 N N . PHE A 1 148 ? -7.739 1.028 1.172 1.00 88.31 148 PHE A N 1
ATOM 1095 C CA . PHE A 1 148 ? -8.006 -0.413 1.161 1.00 88.31 148 PHE A CA 1
ATOM 1096 C C . PHE A 1 148 ? -8.269 -0.967 -0.248 1.00 88.31 148 PHE A C 1
ATOM 1098 O O . PHE A 1 148 ? -7.621 -1.919 -0.669 1.00 88.31 148 PHE A O 1
ATOM 1105 N N . ILE A 1 149 ? -9.146 -0.317 -1.021 1.00 90.50 149 ILE A N 1
ATOM 1106 C CA . ILE A 1 149 ? -9.505 -0.756 -2.382 1.00 90.50 149 ILE A CA 1
ATOM 1107 C C . ILE A 1 149 ? -8.287 -0.714 -3.319 1.00 90.50 149 ILE A C 1
ATOM 1109 O O . ILE A 1 149 ? -8.106 -1.598 -4.158 1.00 90.50 149 ILE A O 1
ATOM 1113 N N . GLY A 1 150 ? -7.440 0.313 -3.188 1.00 91.81 150 GLY A N 1
ATOM 1114 C CA . GLY A 1 150 ? -6.221 0.442 -3.984 1.00 91.81 150 GLY A CA 1
ATOM 1115 C C . GLY A 1 150 ? -5.221 -0.674 -3.686 1.00 91.81 150 GLY A C 1
ATOM 1116 O O . GLY A 1 150 ? -4.670 -1.264 -4.616 1.00 91.81 150 GLY A O 1
ATOM 1117 N N . LEU A 1 151 ? -5.032 -0.993 -2.404 1.00 92.50 151 LEU A N 1
ATOM 1118 C CA . LEU A 1 151 ? -4.170 -2.090 -1.965 1.00 92.50 151 LEU A CA 1
ATOM 1119 C C . LEU A 1 151 ? -4.705 -3.449 -2.419 1.00 92.50 151 LEU A C 1
ATOM 1121 O O . LEU A 1 151 ? -3.949 -4.216 -3.003 1.00 92.50 151 LEU A O 1
ATOM 1125 N N . GLN A 1 152 ? -6.007 -3.703 -2.269 1.00 93.38 152 GLN A N 1
ATOM 1126 C CA . GLN A 1 152 ? -6.650 -4.931 -2.745 1.00 93.38 152 GLN A CA 1
ATOM 1127 C C . GLN A 1 152 ? -6.467 -5.131 -4.251 1.00 93.38 152 GLN A C 1
ATOM 1129 O O . GLN A 1 152 ? -6.146 -6.225 -4.712 1.00 93.38 152 GLN A O 1
ATOM 1134 N N . ARG A 1 153 ? -6.628 -4.062 -5.041 1.00 93.25 153 ARG A N 1
ATOM 1135 C CA . ARG A 1 153 ? -6.405 -4.128 -6.489 1.00 93.25 153 ARG A CA 1
ATOM 1136 C C . ARG A 1 153 ? -4.959 -4.485 -6.817 1.00 93.25 153 ARG A C 1
ATOM 1138 O O . ARG A 1 153 ? -4.743 -5.246 -7.751 1.00 93.25 153 ARG A O 1
ATOM 1145 N N . LYS A 1 154 ? -3.984 -3.912 -6.107 1.00 93.62 154 LYS A N 1
ATOM 1146 C CA . LYS A 1 154 ? -2.570 -4.225 -6.344 1.00 93.62 154 LYS A CA 1
ATOM 1147 C C . LYS A 1 154 ? -2.213 -5.631 -5.907 1.00 93.62 154 LYS A C 1
ATOM 1149 O O . LYS A 1 154 ? -1.522 -6.295 -6.661 1.00 93.62 154 LYS A O 1
ATOM 1154 N N . PHE A 1 155 ? -2.730 -6.088 -4.773 1.00 94.38 155 PHE A N 1
ATOM 1155 C CA . PHE A 1 155 ? -2.552 -7.461 -4.320 1.00 94.38 155 PHE A CA 1
ATOM 1156 C C . PHE A 1 155 ? -2.988 -8.461 -5.392 1.00 94.38 155 PHE A C 1
ATOM 1158 O O . PHE A 1 155 ? -2.183 -9.257 -5.850 1.00 94.38 155 PHE A O 1
ATOM 1165 N N . ARG A 1 156 ? -4.200 -8.291 -5.932 1.00 94.31 156 ARG A N 1
ATOM 1166 C CA . ARG A 1 156 ? -4.717 -9.129 -7.024 1.00 94.31 156 ARG A CA 1
ATOM 1167 C C . ARG A 1 156 ? -3.921 -9.046 -8.335 1.00 94.31 156 ARG A C 1
ATOM 1169 O O . ARG A 1 156 ? -4.079 -9.897 -9.188 1.00 94.31 156 ARG A O 1
ATOM 1176 N N . ILE A 1 157 ? -3.159 -7.975 -8.563 1.00 93.38 157 ILE A N 1
ATOM 1177 C CA . ILE A 1 157 ? -2.293 -7.866 -9.753 1.00 93.38 157 ILE A CA 1
ATOM 1178 C C . ILE A 1 157 ? -0.973 -8.616 -9.535 1.00 93.38 157 ILE A C 1
ATOM 1180 O O . ILE A 1 157 ? -0.351 -9.018 -10.507 1.00 93.38 157 ILE A O 1
ATOM 1184 N N . MET A 1 158 ? -0.532 -8.745 -8.283 1.00 94.00 158 MET A N 1
ATOM 1185 C CA . MET A 1 158 ? 0.695 -9.459 -7.925 1.00 94.00 158 MET A CA 1
ATOM 1186 C C . MET A 1 158 ? 0.466 -10.972 -7.813 1.00 94.00 158 MET A C 1
ATOM 1188 O O . MET A 1 158 ? 1.390 -11.724 -8.092 1.00 94.00 158 MET A O 1
ATOM 1192 N N . ASP A 1 159 ? -0.742 -11.374 -7.416 1.00 95.44 159 ASP A N 1
ATOM 1193 C CA . ASP A 1 159 ? -1.237 -12.755 -7.375 1.00 95.44 159 ASP A CA 1
ATOM 1194 C C . ASP A 1 159 ? -1.564 -13.226 -8.805 1.00 95.44 159 ASP A C 1
ATOM 1196 O O . ASP A 1 159 ? -2.633 -12.919 -9.344 1.00 95.44 159 ASP A O 1
ATOM 1200 N N . ASP A 1 160 ? -0.599 -13.878 -9.458 1.00 93.81 160 ASP A N 1
ATOM 1201 C CA . ASP A 1 160 ? -0.719 -14.317 -10.853 1.00 93.81 160 ASP A CA 1
ATOM 1202 C C . ASP A 1 160 ? -1.570 -15.593 -10.956 1.00 93.81 160 ASP A C 1
ATOM 1204 O O . ASP A 1 160 ? -2.262 -15.797 -11.961 1.00 93.81 160 ASP A O 1
ATOM 1208 N N . ASP A 1 161 ? -1.497 -16.463 -9.945 1.00 93.94 161 ASP A N 1
ATOM 1209 C CA . ASP A 1 161 ? -2.186 -17.755 -9.924 1.00 93.94 161 ASP A CA 1
ATOM 1210 C C . ASP A 1 161 ? -3.603 -17.696 -9.322 1.00 93.94 161 ASP A C 1
ATOM 1212 O O . ASP A 1 161 ? -4.398 -18.625 -9.504 1.00 93.94 161 ASP A O 1
ATOM 1216 N N . GLY A 1 162 ? -3.968 -16.577 -8.693 1.00 92.88 162 GLY A N 1
ATOM 1217 C CA . GLY A 1 162 ? -5.283 -16.351 -8.101 1.00 92.88 162 GLY A CA 1
ATOM 1218 C C . GLY A 1 162 ? -5.495 -17.106 -6.789 1.00 92.88 162 GLY A C 1
ATOM 1219 O O . GLY A 1 162 ? -6.650 -17.323 -6.396 1.00 92.88 162 GLY A O 1
ATOM 1220 N N . SER A 1 163 ? -4.417 -17.523 -6.124 1.00 93.25 163 SER A N 1
ATOM 1221 C CA . SER A 1 163 ? -4.436 -18.244 -4.847 1.00 93.25 163 SER A CA 1
ATOM 1222 C C . SER A 1 163 ? -4.985 -17.408 -3.691 1.00 93.25 163 SER A C 1
ATOM 1224 O O . SER A 1 163 ? -5.418 -17.974 -2.685 1.00 93.25 163 SER A O 1
ATOM 1226 N N . LYS A 1 164 ? -5.067 -16.078 -3.854 1.00 93.69 164 LYS A N 1
ATOM 1227 C CA . LYS A 1 164 ? -5.388 -15.082 -2.815 1.00 93.69 164 LYS A CA 1
ATOM 1228 C C . LYS A 1 164 ? -4.319 -14.948 -1.732 1.00 93.69 164 LYS A C 1
ATOM 1230 O O . LYS A 1 164 ? -4.563 -14.249 -0.745 1.00 93.69 164 LYS A O 1
ATOM 1235 N N . SER A 1 165 ? -3.155 -15.538 -1.947 1.00 95.69 165 SER A N 1
ATOM 1236 C CA . SER A 1 165 ? -1.941 -15.304 -1.181 1.00 95.69 165 SER A CA 1
ATOM 1237 C C . SER A 1 165 ? -0.813 -14.958 -2.157 1.00 95.69 165 SER A C 1
ATOM 1239 O O . SER A 1 165 ? -0.988 -15.023 -3.370 1.00 95.69 165 SER A O 1
ATOM 1241 N N . LEU A 1 166 ? 0.322 -14.473 -1.660 1.00 96.00 166 LEU A N 1
ATOM 1242 C CA . LEU A 1 166 ? 1.485 -14.191 -2.500 1.00 96.00 166 LEU A CA 1
ATOM 1243 C C . LEU A 1 166 ? 2.604 -15.159 -2.161 1.00 96.00 166 LEU A C 1
ATOM 1245 O O . LEU A 1 166 ? 3.148 -15.137 -1.054 1.00 96.00 166 LEU A O 1
ATOM 1249 N N . SER A 1 167 ? 3.003 -15.959 -3.141 1.00 95.88 167 SER A N 1
ATOM 1250 C CA . SER A 1 167 ? 4.212 -16.769 -3.043 1.00 95.88 167 SER A CA 1
ATOM 1251 C C . SER A 1 167 ? 5.472 -15.894 -3.051 1.00 95.88 167 SER A C 1
ATOM 1253 O O . SER A 1 167 ? 5.487 -14.761 -3.547 1.00 95.88 167 SER A O 1
ATOM 1255 N N . LEU A 1 168 ? 6.591 -16.438 -2.565 1.00 94.62 168 LEU A N 1
ATOM 1256 C CA . LEU A 1 168 ? 7.888 -15.747 -2.598 1.00 94.62 168 LEU A CA 1
ATOM 1257 C C . LEU A 1 168 ? 8.283 -15.330 -4.027 1.00 94.62 168 LEU A C 1
ATOM 1259 O O . LEU A 1 168 ? 8.833 -14.246 -4.235 1.00 94.62 168 LEU A O 1
ATOM 1263 N N . SER A 1 169 ? 7.979 -16.166 -5.022 1.00 94.81 169 SER A N 1
ATOM 1264 C CA . SER A 1 169 ? 8.209 -15.880 -6.443 1.00 94.81 169 SER A CA 1
ATOM 1265 C C . SER A 1 169 ? 7.411 -14.681 -6.948 1.00 94.81 169 SER A C 1
ATOM 1267 O O . SER A 1 169 ? 7.977 -13.811 -7.614 1.00 94.81 169 SER A O 1
ATOM 1269 N N . GLU A 1 170 ? 6.125 -14.608 -6.616 1.00 95.62 170 GLU A N 1
ATOM 1270 C CA . GLU A 1 170 ? 5.242 -13.508 -7.018 1.00 95.62 170 GLU A CA 1
ATOM 1271 C C . GLU A 1 170 ? 5.630 -12.213 -6.317 1.00 95.62 170 GLU A C 1
ATOM 1273 O O . GLU A 1 170 ? 5.754 -11.163 -6.950 1.00 95.62 170 GLU A O 1
ATOM 1278 N N . PHE A 1 171 ? 5.952 -12.293 -5.027 1.00 94.50 171 PHE A N 1
ATOM 1279 C CA . PHE A 1 171 ? 6.444 -11.149 -4.275 1.00 94.50 171 PHE A CA 1
ATOM 1280 C C . PHE A 1 171 ? 7.770 -10.617 -4.848 1.00 94.50 171 PHE A C 1
ATOM 1282 O O . PHE A 1 171 ? 7.930 -9.410 -5.052 1.00 94.50 171 PHE A O 1
ATOM 1289 N N . LYS A 1 172 ? 8.704 -11.505 -5.221 1.00 94.50 172 LYS A N 1
ATOM 1290 C CA . LYS A 1 172 ? 9.955 -11.134 -5.910 1.00 94.50 172 LYS A CA 1
ATOM 1291 C C . LYS A 1 172 ? 9.686 -10.447 -7.247 1.00 94.50 172 LYS A C 1
ATOM 1293 O O . LYS A 1 172 ? 10.317 -9.433 -7.560 1.00 94.50 172 LYS A O 1
ATOM 1298 N N . LYS A 1 173 ? 8.760 -10.990 -8.042 1.00 94.31 173 LYS A N 1
ATOM 1299 C CA . LYS A 1 173 ? 8.347 -10.407 -9.324 1.00 94.31 173 LYS A CA 1
ATOM 1300 C C . LYS A 1 173 ? 7.776 -9.004 -9.115 1.00 94.31 173 LYS A C 1
ATOM 1302 O O . LYS A 1 173 ? 8.216 -8.073 -9.788 1.00 94.31 173 LYS A O 1
ATOM 1307 N N . ALA A 1 174 ? 6.899 -8.824 -8.131 1.00 92.81 174 ALA A N 1
ATOM 1308 C CA . ALA A 1 174 ? 6.309 -7.533 -7.799 1.00 92.81 174 ALA A CA 1
ATOM 1309 C C . ALA A 1 174 ? 7.357 -6.479 -7.400 1.00 92.81 174 ALA A C 1
ATOM 1311 O O . ALA A 1 174 ? 7.304 -5.341 -7.873 1.00 92.81 174 ALA A O 1
ATOM 1312 N N . LEU A 1 175 ? 8.350 -6.844 -6.581 1.00 92.81 175 LEU A N 1
ATOM 1313 C CA . LEU A 1 175 ? 9.453 -5.944 -6.217 1.00 92.81 175 LEU A CA 1
ATOM 1314 C C . LEU A 1 175 ? 10.267 -5.518 -7.443 1.00 92.81 175 LEU A C 1
ATOM 1316 O O . LEU A 1 175 ? 10.567 -4.331 -7.613 1.00 92.81 175 LEU A O 1
ATOM 1320 N N . LYS A 1 176 ? 10.554 -6.465 -8.341 1.00 92.44 176 LYS A N 1
ATOM 1321 C CA . LYS A 1 176 ? 11.255 -6.193 -9.598 1.00 92.44 176 LYS A CA 1
ATOM 1322 C C . LYS A 1 176 ? 10.457 -5.250 -10.498 1.00 92.44 176 LYS A C 1
ATOM 1324 O O . LYS A 1 176 ? 11.021 -4.292 -11.020 1.00 92.44 176 LYS A O 1
ATOM 1329 N N . GLU A 1 177 ? 9.149 -5.460 -10.630 1.00 90.69 177 GLU A N 1
ATOM 1330 C CA . GLU A 1 177 ? 8.262 -4.567 -11.384 1.00 90.69 177 GLU A CA 1
ATOM 1331 C C . GLU A 1 177 ? 8.205 -3.156 -10.802 1.00 90.69 177 GLU A C 1
ATOM 1333 O O . GLU A 1 177 ? 7.905 -2.212 -11.531 1.00 90.69 177 GLU A O 1
ATOM 1338 N N . MET A 1 178 ? 8.464 -2.995 -9.503 1.00 89.81 178 MET A N 1
ATOM 1339 C CA . MET A 1 178 ? 8.540 -1.708 -8.805 1.00 89.81 178 MET A CA 1
ATOM 1340 C C . MET A 1 178 ? 9.938 -1.073 -8.830 1.00 89.81 178 MET A C 1
ATOM 1342 O O . MET A 1 178 ? 10.138 -0.033 -8.199 1.00 89.81 178 MET A O 1
ATOM 1346 N N . ASN A 1 179 ? 10.889 -1.652 -9.568 1.00 90.50 179 ASN A N 1
ATOM 1347 C CA . ASN A 1 179 ? 12.293 -1.232 -9.627 1.00 90.50 179 ASN A CA 1
ATOM 1348 C C . ASN A 1 179 ? 12.950 -1.222 -8.230 1.00 90.50 179 ASN A C 1
ATOM 1350 O O . ASN A 1 179 ? 13.729 -0.328 -7.861 1.00 90.50 179 ASN A O 1
ATOM 1354 N N . ILE A 1 180 ? 12.593 -2.214 -7.415 1.00 91.19 180 ILE A N 1
ATOM 1355 C CA . ILE A 1 180 ? 13.187 -2.476 -6.110 1.00 91.19 180 ILE A CA 1
ATOM 1356 C C . ILE A 1 180 ? 14.084 -3.697 -6.267 1.00 91.19 180 ILE A C 1
ATOM 1358 O O . ILE A 1 180 ? 13.626 -4.834 -6.270 1.00 91.19 180 ILE A O 1
ATOM 1362 N N . GLU A 1 181 ? 15.374 -3.436 -6.438 1.00 88.94 181 GLU A N 1
ATOM 1363 C CA . GLU A 1 181 ? 16.393 -4.477 -6.441 1.00 88.94 181 GLU A CA 1
ATOM 1364 C C . GLU A 1 181 ? 16.677 -4.898 -5.001 1.00 88.94 181 GLU A C 1
ATOM 1366 O O . GLU A 1 181 ? 16.935 -4.053 -4.142 1.00 88.94 181 GLU A O 1
ATOM 1371 N N . VAL A 1 182 ? 16.582 -6.200 -4.752 1.00 89.44 182 VAL A N 1
ATOM 1372 C CA . VAL A 1 182 ? 16.874 -6.840 -3.469 1.00 89.44 182 VAL A CA 1
ATOM 1373 C C . VAL A 1 182 ? 17.684 -8.100 -3.731 1.00 89.44 182 VAL A C 1
ATOM 1375 O O . VAL A 1 182 ? 17.458 -8.797 -4.726 1.00 89.44 182 VAL A O 1
ATOM 1378 N N . SER A 1 183 ? 18.627 -8.395 -2.845 1.00 91.44 183 SER A N 1
ATOM 1379 C CA . SER A 1 183 ? 19.294 -9.696 -2.813 1.00 91.44 183 SER A CA 1
ATOM 1380 C C . SER A 1 183 ? 18.330 -10.792 -2.347 1.00 91.44 183 SER A C 1
ATOM 1382 O O . SER A 1 183 ? 17.313 -10.511 -1.714 1.00 91.44 183 SER A O 1
ATOM 1384 N N . ASP A 1 184 ? 18.650 -12.060 -2.614 1.00 90.38 184 ASP A N 1
ATOM 1385 C CA . ASP A 1 184 ? 17.803 -13.179 -2.171 1.00 90.38 184 ASP A CA 1
ATOM 1386 C C . ASP A 1 184 ? 17.682 -13.260 -0.637 1.00 90.38 184 ASP A C 1
ATOM 1388 O O . ASP A 1 184 ? 16.639 -13.647 -0.113 1.00 90.38 184 ASP A O 1
ATOM 1392 N N . ILE A 1 185 ? 18.717 -12.824 0.090 1.00 89.69 185 ILE A N 1
ATOM 1393 C CA . ILE A 1 185 ? 18.727 -12.771 1.559 1.00 89.69 185 ILE A CA 1
ATOM 1394 C C . ILE A 1 185 ? 17.777 -11.675 2.062 1.00 89.69 185 ILE A C 1
ATOM 1396 O O . ILE A 1 185 ? 16.979 -11.907 2.972 1.00 89.69 185 ILE A O 1
ATOM 1400 N N . GLU A 1 186 ? 17.832 -10.484 1.461 1.00 90.38 186 GLU A N 1
ATOM 1401 C CA . GLU A 1 186 ? 16.931 -9.375 1.799 1.00 90.38 186 GLU A CA 1
ATOM 1402 C C . GLU A 1 186 ? 15.489 -9.691 1.425 1.00 90.38 186 GLU A C 1
ATOM 1404 O O . GLU A 1 186 ? 14.590 -9.398 2.204 1.00 90.38 186 GLU A O 1
ATOM 1409 N N . LEU A 1 187 ? 15.271 -10.318 0.267 1.00 92.06 187 LEU A N 1
ATOM 1410 C CA . LEU A 1 187 ? 13.959 -10.785 -0.162 1.00 92.06 187 LEU A CA 1
ATOM 1411 C C . LEU A 1 187 ? 13.371 -11.749 0.860 1.00 92.06 187 LEU A C 1
ATOM 1413 O O . LEU A 1 187 ? 12.217 -11.581 1.236 1.00 92.06 187 LEU A O 1
ATOM 1417 N N . ARG A 1 188 ? 14.150 -12.740 1.310 1.00 91.69 188 ARG A N 1
ATOM 1418 C CA . ARG A 1 188 ? 13.662 -13.714 2.285 1.00 91.69 188 ARG A CA 1
ATOM 1419 C C . ARG A 1 188 ? 13.351 -13.055 3.622 1.00 91.69 188 ARG A C 1
ATOM 1421 O O . ARG A 1 188 ? 12.272 -13.254 4.150 1.00 91.69 188 ARG A O 1
ATOM 1428 N N . THR A 1 189 ? 14.244 -12.194 4.100 1.00 90.12 189 THR A N 1
ATOM 1429 C CA . THR A 1 189 ? 14.036 -11.460 5.357 1.00 90.12 189 THR A CA 1
ATOM 1430 C C . THR A 1 189 ? 12.821 -10.532 5.281 1.00 90.12 189 THR A C 1
ATOM 1432 O O . THR A 1 189 ? 12.089 -10.373 6.253 1.00 90.12 189 THR A O 1
ATOM 1435 N N . LEU A 1 190 ? 12.605 -9.893 4.129 1.00 91.06 190 LEU A N 1
ATOM 1436 C CA . LEU A 1 190 ? 11.430 -9.071 3.879 1.00 91.06 190 LEU A CA 1
ATOM 1437 C C . LEU A 1 190 ? 10.170 -9.932 3.839 1.00 91.06 190 LEU A C 1
ATOM 1439 O O . LEU A 1 190 ? 9.173 -9.550 4.429 1.00 91.06 190 LEU A O 1
ATOM 1443 N N . PHE A 1 191 ? 10.217 -11.078 3.168 1.00 92.69 191 PHE A N 1
ATOM 1444 C CA . PHE A 1 191 ? 9.099 -12.008 3.089 1.00 92.69 191 PHE A CA 1
ATOM 1445 C C . PHE A 1 191 ? 8.701 -12.514 4.478 1.00 92.69 191 PHE A C 1
ATOM 1447 O O . PHE A 1 191 ? 7.552 -12.347 4.862 1.00 92.69 191 PHE A O 1
ATOM 1454 N N . ASP A 1 192 ? 9.667 -12.988 5.267 1.00 90.62 192 ASP A N 1
ATOM 1455 C CA . ASP A 1 192 ? 9.460 -13.465 6.641 1.00 90.62 192 ASP A CA 1
ATOM 1456 C C . ASP A 1 192 ? 8.977 -12.342 7.590 1.00 90.62 192 ASP A C 1
ATOM 1458 O O . ASP A 1 192 ? 8.435 -12.610 8.656 1.00 90.62 192 ASP A O 1
ATOM 1462 N N . HIS A 1 193 ? 9.182 -11.067 7.233 1.00 88.00 193 HIS A N 1
ATOM 1463 C CA . HIS A 1 193 ? 8.607 -9.938 7.970 1.00 88.00 193 HIS A CA 1
ATOM 1464 C C . HIS A 1 193 ? 7.115 -9.744 7.668 1.00 88.00 193 HIS A C 1
ATOM 1466 O O . HIS A 1 193 ? 6.391 -9.245 8.521 1.00 88.00 193 HIS A O 1
ATOM 1472 N N . PHE A 1 194 ? 6.655 -10.080 6.464 1.00 91.12 194 PHE A N 1
ATOM 1473 C CA . PHE A 1 194 ? 5.233 -10.025 6.124 1.00 91.12 194 PHE A CA 1
ATOM 1474 C C . PHE A 1 194 ? 4.504 -11.295 6.579 1.00 91.12 194 PHE A C 1
ATOM 1476 O O . PHE A 1 194 ? 3.474 -11.171 7.233 1.00 91.12 194 PHE A O 1
ATOM 1483 N N . ASP A 1 195 ? 5.072 -12.464 6.275 1.00 93.88 195 ASP A N 1
ATOM 1484 C CA . ASP A 1 195 ? 4.587 -13.807 6.621 1.00 93.88 195 ASP A CA 1
ATOM 1485 C C . ASP A 1 195 ? 4.779 -14.073 8.125 1.00 93.88 195 ASP A C 1
ATOM 1487 O O . ASP A 1 195 ? 5.790 -14.626 8.575 1.00 93.88 195 ASP A O 1
ATOM 1491 N N . SER A 1 196 ? 3.827 -13.573 8.914 1.00 88.75 196 SER A N 1
ATOM 1492 C CA . SER A 1 196 ? 3.875 -13.572 10.377 1.00 88.75 196 SER A CA 1
ATOM 1493 C C . SER A 1 196 ? 3.504 -14.933 10.954 1.00 88.75 196 SER A C 1
ATOM 1495 O O . SER A 1 196 ? 3.925 -15.258 12.067 1.00 88.75 196 SER A O 1
ATOM 1497 N N . ASP A 1 197 ? 2.709 -15.712 10.221 1.00 90.62 197 ASP A N 1
ATOM 1498 C CA . ASP A 1 197 ? 2.334 -17.075 10.591 1.00 90.62 197 ASP A CA 1
ATOM 1499 C C . ASP A 1 197 ? 3.295 -18.147 10.047 1.00 90.62 197 ASP A C 1
ATOM 1501 O O . ASP A 1 197 ? 3.212 -19.310 10.452 1.00 90.62 197 ASP A O 1
ATOM 1505 N N . HIS A 1 198 ? 4.260 -17.747 9.212 1.00 90.44 198 HIS A N 1
ATOM 1506 C CA . HIS A 1 198 ? 5.241 -18.616 8.564 1.00 90.44 198 HIS A CA 1
ATOM 1507 C C . HIS A 1 198 ? 4.592 -19.711 7.707 1.00 90.44 198 HIS A C 1
ATOM 1509 O O . HIS A 1 198 ? 5.121 -20.825 7.593 1.00 90.44 198 HIS A O 1
ATOM 1515 N N . SER A 1 199 ? 3.452 -19.401 7.091 1.00 92.06 199 SER A N 1
ATOM 1516 C CA . SER A 1 199 ? 2.745 -20.286 6.165 1.00 92.06 199 SER A CA 1
ATOM 1517 C C . SER A 1 199 ? 3.518 -20.517 4.862 1.00 92.06 199 SER A C 1
ATOM 1519 O O . SER A 1 199 ? 3.271 -21.501 4.158 1.00 92.06 199 SER A O 1
ATOM 1521 N N . GLY A 1 200 ? 4.493 -19.657 4.545 1.00 92.44 200 GLY A N 1
ATOM 1522 C CA . GLY A 1 200 ? 5.241 -19.682 3.289 1.00 92.44 200 GLY A CA 1
ATOM 1523 C C . GLY A 1 200 ? 4.552 -18.921 2.155 1.00 92.44 200 GLY A C 1
ATOM 1524 O O . GLY A 1 200 ? 5.024 -18.966 1.013 1.00 92.44 200 GLY A O 1
ATOM 1525 N N . SER A 1 201 ? 3.470 -18.208 2.460 1.00 94.94 201 SER A N 1
ATOM 1526 C CA . SER A 1 201 ? 2.733 -17.320 1.563 1.00 94.94 201 SER A CA 1
ATOM 1527 C C . SER A 1 201 ? 2.288 -16.078 2.327 1.00 94.94 201 SER A C 1
ATOM 1529 O O . SER A 1 201 ? 1.999 -16.174 3.505 1.00 94.94 201 SER A O 1
ATOM 1531 N N . ILE A 1 202 ? 2.218 -14.918 1.674 1.00 95.69 202 ILE A N 1
ATOM 1532 C CA . ILE A 1 202 ? 1.719 -13.698 2.325 1.00 95.69 202 ILE A CA 1
ATOM 1533 C C . ILE A 1 202 ? 0.237 -13.547 2.012 1.00 95.69 202 ILE A C 1
ATOM 1535 O O . ILE A 1 202 ? -0.134 -13.281 0.862 1.00 95.69 202 ILE A O 1
ATOM 1539 N N . ASP A 1 203 ? -0.602 -13.648 3.031 1.00 95.25 203 ASP A N 1
ATOM 1540 C CA . ASP A 1 203 ? -2.035 -13.437 2.884 1.00 95.25 203 ASP A CA 1
ATOM 1541 C C . ASP A 1 203 ? -2.383 -11.954 2.728 1.00 95.25 203 ASP A C 1
ATOM 1543 O O . ASP A 1 203 ? -1.610 -11.038 3.028 1.00 95.25 203 ASP A O 1
ATOM 1547 N N . PHE A 1 204 ? -3.599 -11.677 2.251 1.00 93.69 204 PHE A N 1
ATOM 1548 C CA . PHE A 1 204 ? -4.030 -10.295 2.054 1.00 93.69 204 PHE A CA 1
ATOM 1549 C C . PHE A 1 204 ? -4.029 -9.482 3.360 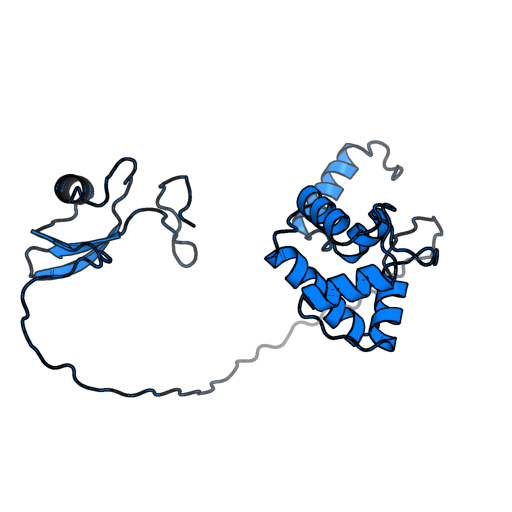1.00 93.69 204 PHE A C 1
ATOM 1551 O O . PHE A 1 204 ? -3.700 -8.296 3.343 1.00 93.69 204 PHE A O 1
ATOM 1558 N N . GLU A 1 205 ? -4.380 -10.092 4.493 1.00 92.31 205 GLU A N 1
ATOM 1559 C CA . GLU A 1 205 ? -4.372 -9.411 5.791 1.00 92.31 205 GLU A CA 1
ATOM 1560 C C . GLU A 1 205 ? -2.953 -9.016 6.215 1.00 92.31 205 GLU A C 1
ATOM 1562 O O . GLU A 1 205 ? -2.703 -7.844 6.517 1.00 92.31 205 GLU A O 1
ATOM 1567 N N . GLU A 1 206 ? -2.013 -9.954 6.127 1.00 94.00 206 GLU A N 1
ATOM 1568 C CA . GLU A 1 206 ? -0.591 -9.742 6.405 1.00 94.00 206 GLU A CA 1
ATOM 1569 C C . GLU A 1 206 ? 0.011 -8.674 5.490 1.00 94.00 206 GLU A C 1
ATOM 1571 O O . GLU A 1 206 ? 0.704 -7.751 5.932 1.00 94.00 206 GLU A O 1
ATOM 1576 N N . PHE A 1 207 ? -0.340 -8.722 4.205 1.00 93.31 207 PHE A N 1
ATOM 1577 C CA . PHE A 1 207 ? 0.046 -7.711 3.237 1.00 93.31 207 PHE A CA 1
ATOM 1578 C C . PHE A 1 207 ? -0.420 -6.311 3.651 1.00 93.31 207 PHE A C 1
ATOM 1580 O O . PHE A 1 207 ? 0.354 -5.347 3.633 1.00 93.31 207 PHE A O 1
ATOM 1587 N N . ILE A 1 208 ? -1.690 -6.169 4.039 1.00 91.81 208 ILE A N 1
ATOM 1588 C CA . ILE A 1 208 ? -2.234 -4.886 4.490 1.00 91.81 208 ILE A CA 1
ATOM 1589 C C . ILE A 1 208 ? -1.543 -4.430 5.771 1.00 91.81 208 ILE A C 1
ATOM 1591 O O . ILE A 1 208 ? -1.210 -3.247 5.878 1.00 91.81 208 ILE A O 1
ATOM 1595 N N . GLN A 1 209 ? -1.300 -5.335 6.713 1.00 89.62 209 GLN A N 1
ATOM 1596 C CA . GLN A 1 209 ? -0.622 -5.024 7.965 1.00 89.62 209 GLN A CA 1
ATOM 1597 C C . GLN A 1 209 ? 0.802 -4.511 7.727 1.00 89.62 209 GLN A C 1
ATOM 1599 O O . GLN A 1 209 ? 1.185 -3.487 8.298 1.00 89.62 209 GLN A O 1
ATOM 1604 N N . GLY A 1 210 ? 1.550 -5.137 6.816 1.00 87.44 210 GLY A N 1
ATOM 1605 C CA . GLY A 1 210 ? 2.905 -4.715 6.474 1.00 87.44 210 GLY A CA 1
ATOM 1606 C C . GLY A 1 210 ? 2.969 -3.427 5.652 1.00 87.44 210 GLY A C 1
ATOM 1607 O O . GLY A 1 210 ? 3.861 -2.602 5.868 1.00 87.44 210 GLY A O 1
ATOM 1608 N N . VAL A 1 211 ? 2.015 -3.181 4.743 1.00 89.31 211 VAL A N 1
ATOM 1609 C CA . VAL A 1 211 ? 2.030 -1.989 3.867 1.00 89.31 211 VAL A CA 1
ATOM 1610 C C . VAL A 1 211 ? 1.416 -0.753 4.524 1.00 89.31 211 VAL A C 1
ATOM 1612 O O . VAL A 1 211 ? 1.853 0.369 4.245 1.00 89.31 211 VAL A O 1
ATOM 1615 N N . ARG A 1 212 ? 0.414 -0.912 5.390 1.00 87.06 212 ARG A N 1
ATOM 1616 C CA . ARG A 1 212 ? -0.323 0.216 5.969 1.00 87.06 212 ARG A CA 1
ATOM 1617 C C . ARG A 1 212 ? 0.591 1.098 6.829 1.00 87.06 212 ARG A C 1
ATOM 1619 O O . ARG A 1 212 ? 1.511 0.635 7.503 1.00 87.06 212 ARG A O 1
ATOM 1626 N N . ASP A 1 213 ? 0.347 2.406 6.775 1.00 85.38 213 ASP A N 1
ATOM 1627 C CA . ASP A 1 213 ? 0.996 3.345 7.687 1.00 85.38 213 ASP A CA 1
ATOM 1628 C C . ASP A 1 213 ? 0.304 3.298 9.057 1.00 85.38 213 ASP A C 1
ATOM 1630 O O . ASP A 1 213 ? -0.929 3.163 9.114 1.00 85.38 213 ASP A O 1
ATOM 1634 N N . PRO A 1 214 ? 1.051 3.488 10.157 1.00 84.94 214 PRO A N 1
ATOM 1635 C CA . PRO A 1 214 ? 0.437 3.705 11.456 1.00 84.94 214 PRO A CA 1
ATOM 1636 C C . PRO A 1 214 ? -0.530 4.895 11.399 1.00 84.94 214 PRO A C 1
ATOM 1638 O O . PRO A 1 214 ? -0.354 5.853 10.639 1.00 84.94 214 PRO A O 1
ATOM 1641 N N . LEU A 1 215 ? -1.591 4.822 12.202 1.00 86.38 215 LEU A N 1
ATOM 1642 C CA . LEU A 1 215 ? -2.545 5.918 12.313 1.00 86.38 215 LEU A CA 1
ATOM 1643 C C . LEU A 1 215 ? -1.831 7.177 12.825 1.00 86.38 215 LEU A C 1
ATOM 1645 O O . LEU A 1 215 ? -1.014 7.120 13.739 1.00 86.38 215 LEU A O 1
ATOM 1649 N N . THR A 1 216 ? -2.163 8.329 12.242 1.00 91.06 216 THR A N 1
ATOM 1650 C CA . THR A 1 216 ? -1.651 9.616 12.727 1.00 91.06 216 THR A CA 1
ATOM 1651 C C . THR A 1 216 ? -2.183 9.905 14.129 1.00 91.06 216 THR A C 1
ATOM 1653 O O . THR A 1 216 ? -3.295 9.489 14.454 1.00 91.06 216 THR A O 1
ATOM 1656 N N . SER A 1 217 ? -1.456 10.683 14.938 1.00 91.75 217 SER A N 1
ATOM 1657 C CA . SER A 1 217 ? -1.860 11.007 16.319 1.00 91.75 217 SER A CA 1
ATOM 1658 C C . SER A 1 217 ? -3.275 11.584 16.401 1.00 91.75 217 SER A C 1
ATOM 1660 O O . SER A 1 217 ? -4.055 11.187 17.254 1.00 91.75 217 SER A O 1
ATOM 1662 N N . ARG A 1 218 ? -3.655 12.443 15.443 1.00 94.00 218 ARG A N 1
ATOM 1663 C CA . ARG A 1 218 ? -5.024 12.976 15.337 1.00 94.00 218 ARG A CA 1
ATOM 1664 C C . ARG A 1 218 ? -6.069 11.878 15.119 1.00 94.00 218 ARG A C 1
ATOM 1666 O O . ARG A 1 218 ? -7.152 11.939 15.688 1.00 94.00 218 ARG A O 1
ATOM 1673 N N . ARG A 1 219 ? -5.778 10.895 14.261 1.00 92.81 219 ARG A N 1
ATOM 1674 C CA . ARG A 1 219 ? -6.697 9.778 13.993 1.00 92.81 219 ARG A CA 1
ATOM 1675 C C . ARG A 1 219 ? -6.765 8.824 15.178 1.00 92.81 219 ARG A C 1
ATOM 1677 O O . ARG A 1 219 ? -7.854 8.358 15.474 1.00 92.81 219 ARG A O 1
ATOM 1684 N N . LEU A 1 220 ? -5.639 8.569 15.843 1.00 93.19 220 LEU A N 1
ATOM 1685 C CA . LEU A 1 220 ? -5.596 7.778 17.072 1.00 93.19 220 LEU A CA 1
ATOM 1686 C C . LEU A 1 220 ? -6.450 8.415 18.168 1.00 93.19 220 LEU A C 1
ATOM 1688 O O . LEU A 1 220 ? -7.298 7.731 18.718 1.00 93.19 220 LEU A O 1
ATOM 1692 N N . GLN A 1 221 ? -6.318 9.726 18.392 1.00 94.19 221 GLN A N 1
ATOM 1693 C CA . GLN A 1 221 ? -7.150 10.454 19.355 1.00 94.19 221 GLN A CA 1
ATOM 1694 C C . GLN A 1 221 ? -8.642 10.333 19.041 1.00 94.19 221 GLN A C 1
ATOM 1696 O O . GLN A 1 221 ? -9.431 10.095 19.940 1.00 94.19 221 GLN A O 1
ATOM 1701 N N . LEU A 1 222 ? -9.041 10.453 17.770 1.00 94.12 222 LEU A N 1
ATOM 1702 C CA . LEU A 1 222 ? -10.448 10.282 17.392 1.00 94.12 222 LEU A CA 1
ATOM 1703 C C . LEU A 1 222 ? -10.960 8.863 17.664 1.00 94.12 222 LEU A C 1
ATOM 1705 O O . LEU A 1 222 ? -12.092 8.700 18.116 1.00 94.12 222 LEU A O 1
ATOM 1709 N N . VAL A 1 223 ? -10.134 7.849 17.388 1.00 93.81 223 VAL A N 1
ATOM 1710 C CA . VAL A 1 223 ? -10.463 6.451 17.697 1.00 93.81 223 VAL A CA 1
ATOM 1711 C C . VAL A 1 223 ? -10.603 6.270 19.205 1.00 93.81 223 VAL A C 1
ATOM 1713 O O . VAL A 1 223 ? -11.600 5.714 19.639 1.00 93.81 223 VAL A O 1
ATOM 1716 N N . GLU A 1 224 ? -9.674 6.803 19.995 1.00 92.31 224 GLU A N 1
ATOM 1717 C CA . GLU A 1 224 ? -9.704 6.745 21.459 1.00 92.31 224 GLU A CA 1
ATOM 1718 C C . GLU A 1 224 ? -10.933 7.459 22.037 1.00 92.31 224 GLU A C 1
ATOM 1720 O O . GLU A 1 224 ? -11.630 6.910 22.882 1.00 92.31 224 GLU A O 1
ATOM 1725 N N . THR A 1 225 ? -11.279 8.648 21.535 1.00 94.38 225 THR A N 1
ATOM 1726 C CA . THR A 1 225 ? -12.490 9.351 21.981 1.00 94.38 225 THR A CA 1
ATOM 1727 C C . THR A 1 225 ? -13.758 8.585 21.630 1.00 94.38 225 THR A C 1
ATOM 1729 O O . THR A 1 225 ? -14.666 8.519 22.448 1.00 94.38 225 THR A O 1
ATOM 1732 N N . ALA A 1 226 ? -13.834 8.006 20.427 1.00 94.25 226 ALA A N 1
ATOM 1733 C CA . ALA A 1 226 ? -14.989 7.213 20.016 1.00 94.25 226 ALA A CA 1
ATOM 1734 C C . ALA A 1 226 ? -15.101 5.934 20.852 1.00 94.25 226 ALA A C 1
ATOM 1736 O O . ALA A 1 226 ? -16.196 5.565 21.260 1.00 94.25 226 ALA A O 1
ATOM 1737 N N . TYR A 1 227 ? -13.963 5.306 21.142 1.00 94.00 227 TYR A N 1
ATOM 1738 C CA . TYR A 1 227 ? -13.871 4.135 21.994 1.00 94.00 227 TYR A CA 1
ATOM 1739 C C . TYR A 1 227 ? -14.387 4.426 23.404 1.00 94.00 227 TYR A C 1
ATOM 1741 O O . TYR A 1 227 ? -15.303 3.758 23.854 1.00 94.00 227 TYR A O 1
ATOM 1749 N N . ASN A 1 228 ? -13.912 5.498 24.041 1.00 91.81 228 ASN A N 1
ATOM 1750 C CA . ASN A 1 228 ? -14.344 5.890 25.387 1.00 91.81 228 ASN A CA 1
ATOM 1751 C C . ASN A 1 228 ? -15.833 6.273 25.467 1.00 91.81 228 ASN A C 1
ATOM 1753 O O . ASN A 1 228 ? -16.425 6.225 26.538 1.00 91.81 228 ASN A O 1
ATOM 1757 N N . ILE A 1 229 ? -16.441 6.700 24.353 1.00 92.56 229 ILE A N 1
ATOM 1758 C CA . ILE A 1 229 ? -17.890 6.948 24.289 1.00 92.56 229 ILE A CA 1
ATOM 1759 C C . ILE A 1 229 ? -18.671 5.625 24.265 1.00 92.56 229 ILE A C 1
ATOM 1761 O O . ILE A 1 229 ? -19.777 5.568 24.799 1.00 92.56 229 ILE A O 1
ATOM 1765 N N . LEU A 1 230 ? -18.127 4.588 23.623 1.00 92.38 230 LEU A N 1
ATOM 1766 C CA . LEU A 1 230 ? -18.752 3.267 23.519 1.00 92.38 230 LEU A CA 1
ATOM 1767 C C . LEU A 1 230 ? -18.509 2.411 24.772 1.00 92.38 230 LEU A C 1
ATOM 1769 O O . LEU A 1 230 ? -19.418 1.710 25.207 1.00 92.38 230 LEU A O 1
ATOM 1773 N N . ASP A 1 231 ? -17.320 2.515 25.362 1.00 94.69 231 ASP A N 1
ATOM 1774 C CA . ASP A 1 231 ? -16.893 1.832 26.586 1.00 94.69 231 ASP A CA 1
ATOM 1775 C C . ASP A 1 231 ? -17.463 2.539 27.828 1.00 94.69 231 ASP A C 1
ATOM 1777 O O . ASP A 1 231 ? -16.774 3.232 28.579 1.00 94.69 231 ASP A O 1
ATOM 1781 N N . THR A 1 232 ? -18.783 2.440 27.994 1.00 90.69 232 THR A N 1
ATOM 1782 C CA . THR A 1 232 ? -19.508 3.142 29.065 1.00 90.69 232 THR A CA 1
ATOM 1783 C C . THR A 1 232 ? -19.212 2.609 30.468 1.00 90.69 232 THR A C 1
ATOM 1785 O O . THR A 1 232 ? -19.380 3.348 31.439 1.00 90.69 232 THR A O 1
ATOM 1788 N N . ASP A 1 233 ? -18.788 1.350 30.595 1.00 92.06 233 ASP A N 1
ATOM 1789 C CA . ASP A 1 233 ? -18.433 0.699 31.859 1.00 92.06 233 ASP A CA 1
ATOM 1790 C C . ASP A 1 233 ? -16.918 0.697 32.134 1.00 92.06 233 ASP A C 1
ATOM 1792 O O . ASP A 1 233 ? -16.502 0.346 33.242 1.00 92.06 233 ASP A O 1
ATOM 1796 N N . GLY A 1 234 ? -16.100 1.168 31.185 1.00 88.19 234 GLY A N 1
ATOM 1797 C CA . GLY A 1 234 ? -14.651 1.317 31.327 1.00 88.19 234 GLY A CA 1
ATOM 1798 C C . GLY A 1 234 ? -13.923 -0.023 31.410 1.00 88.19 234 GLY A C 1
ATOM 1799 O O . GLY A 1 234 ? -12.864 -0.114 32.041 1.00 88.19 234 GLY A O 1
ATOM 1800 N N . ASN A 1 235 ? -14.517 -1.077 30.853 1.00 91.00 235 ASN A N 1
ATOM 1801 C CA . ASN A 1 235 ? -14.008 -2.441 30.937 1.00 91.00 235 ASN A CA 1
ATOM 1802 C C . ASN A 1 235 ? -12.953 -2.732 29.850 1.00 91.00 235 ASN A C 1
ATOM 1804 O O . ASN A 1 235 ? -12.256 -3.748 29.929 1.00 91.00 235 ASN A O 1
ATOM 1808 N N . GLY A 1 236 ? -12.797 -1.836 28.870 1.00 82.62 236 GLY A N 1
ATOM 1809 C CA . GLY A 1 236 ? -11.868 -2.007 27.767 1.00 82.62 236 GLY A CA 1
ATOM 1810 C C . GLY A 1 236 ? -12.269 -3.091 26.757 1.00 82.62 236 GLY A C 1
ATOM 1811 O O . GLY A 1 236 ? -11.367 -3.578 26.071 1.00 82.62 236 GLY A O 1
ATOM 1812 N N . ILE A 1 237 ? -13.557 -3.451 26.642 1.00 77.12 237 ILE A N 1
ATOM 1813 C CA . ILE A 1 237 ? -14.124 -4.399 25.658 1.00 77.12 237 ILE A CA 1
ATOM 1814 C C . ILE A 1 237 ? -15.506 -3.948 25.163 1.00 77.12 237 ILE A C 1
ATOM 1816 O O . ILE A 1 237 ? -16.433 -3.809 25.989 1.00 77.12 237 ILE A O 1
#